Protein AF-A0A7C3YQ33-F1 (afdb_monomer_lite)

pLDDT: mean 70.95, std 18.25, range [33.22, 95.0]

Sequence (262 aa):
MVLTLEEIEILKKLEGEEKEFYLKVDNLSFLQRLKEGEVLKRVVPVPFLPLLLGGDWEIGGAVGRIRDGVDGLIRERIPYIYEMIYNWTIPSSVGHNFAFFFFTRNWEERKTMEEIDGFECFNLYHLANYSFPLRISLSREEREMIEEIVNAEDLLLTLRDFLSDKRRLAKLERILRGRDDNIGCLSLRPVIDWSRLENFLHCHFLLSTPSGLVQRERDLENLSALFREYEKLRKEGEILGVVLYKESLAVNDWAKKILSLL

Foldseek 3Di:
DDDDPVLQVVVCVQFLDDDADFDDLVCLVVLVVCVVLVFFPAKAKFFQVCQQPAFKKWKKKWWAAADPPLVVVCPVLAPAWRDKDAQPPDPSVPGTGIMTMGMDPDCVSVVSQVPRPRTPTDDMDTQDMDHGNDHDDDDPVLVVLVVCCNPPPHNSVSSVVLVVDPVSVVSCVQQGQDPPPSGHGIGIHTDTDCVSDAQEAEDEDDADDDVCVVVNVVSVVVVVVVVVVSVVCVVVVSHPDYGYHDRHDDDPPVSVVVVVVD

Secondary structure (DSSP, 8-state):
----HHHHHHHHHHHSSSS-----GGGHHHHHHHHHTT-EEEEEEEE-HHHHH-EEEEEEEEEEEE-TTHHHHHHHHSTTEEEEEE--SS-TTTS--EEEEEEES-GGGHHHHHT-TTEEEEEEEEEEEEEESS-----HHHHHHHHHHHT-SSHHHHHHHHHH-HHHHHHHHHHBPPTTT---SEEEEEEE-GGGSSSEEEEEEEPPPGGGHHHHHHHHHHHHHHHHHHHHHHHTTS-SEEEEEEE-SS-HHHHHHHHTT-

Radius of gyration: 19.67 Å; chains: 1; bounding box: 46×39×54 Å

Structure (mmCIF, N/CA/C/O backbone):
data_AF-A0A7C3YQ33-F1
#
_entry.id   AF-A0A7C3YQ33-F1
#
loop_
_atom_site.group_PDB
_atom_site.id
_atom_site.type_symbol
_atom_site.label_atom_id
_atom_site.label_alt_id
_atom_site.label_comp_id
_atom_site.label_asym_id
_atom_site.label_entity_id
_atom_site.label_seq_id
_atom_site.pdbx_PDB_ins_code
_atom_site.Cartn_x
_atom_site.Cartn_y
_atom_site.Cartn_z
_atom_site.occupancy
_atom_site.B_iso_or_equiv
_atom_site.auth_seq_id
_atom_site.auth_comp_id
_atom_site.auth_asym_id
_atom_site.auth_atom_id
_atom_site.pdbx_PDB_model_num
ATOM 1 N N . MET A 1 1 ? -17.862 -3.961 -18.388 1.00 39.66 1 MET A N 1
ATOM 2 C CA . MET A 1 1 ? -18.865 -3.208 -17.580 1.00 39.66 1 MET A CA 1
ATOM 3 C C . MET A 1 1 ? -18.690 -1.724 -17.857 1.00 39.66 1 MET A C 1
ATOM 5 O O . MET A 1 1 ? -17.564 -1.251 -17.777 1.00 39.66 1 MET A O 1
ATOM 9 N N . VAL A 1 2 ? -19.760 -0.994 -18.185 1.00 33.28 2 VAL A N 1
ATOM 10 C CA . VAL A 1 2 ? -19.677 0.461 -18.394 1.00 33.28 2 VAL A CA 1
ATOM 11 C C . VAL A 1 2 ? -19.937 1.148 -17.060 1.00 33.28 2 VAL A C 1
ATOM 13 O O . VAL A 1 2 ? -21.061 1.125 -16.565 1.00 33.28 2 VAL A O 1
ATOM 16 N N . LEU A 1 3 ? -18.887 1.716 -16.471 1.00 39.81 3 LEU A N 1
ATOM 17 C CA . LEU A 1 3 ? -19.011 2.553 -15.283 1.00 39.81 3 LEU A CA 1
ATOM 18 C C . LEU A 1 3 ? -19.727 3.853 -15.649 1.00 39.81 3 LEU A C 1
ATOM 20 O O . LEU A 1 3 ? -19.460 4.459 -16.690 1.00 39.81 3 LEU A O 1
ATOM 24 N N . THR A 1 4 ? -20.622 4.299 -14.784 1.00 44.22 4 THR A N 1
ATOM 25 C CA . THR A 1 4 ? -21.246 5.617 -14.893 1.00 44.22 4 THR A CA 1
ATOM 26 C C . THR A 1 4 ? -20.197 6.719 -14.727 1.00 44.22 4 THR A C 1
ATOM 28 O O . THR A 1 4 ? -19.149 6.522 -14.115 1.00 44.22 4 THR A O 1
ATOM 31 N N . LEU A 1 5 ? -20.479 7.920 -15.241 1.00 41.03 5 LEU A N 1
ATOM 32 C CA . LEU A 1 5 ? -19.610 9.087 -15.034 1.00 41.03 5 LEU A CA 1
ATOM 33 C C . LEU A 1 5 ? -19.389 9.394 -13.546 1.00 41.03 5 LEU A C 1
ATOM 35 O O . LEU A 1 5 ? -18.300 9.818 -13.179 1.00 41.03 5 LEU A O 1
ATOM 39 N N . GLU A 1 6 ? -20.382 9.126 -12.697 1.00 43.97 6 GLU A N 1
ATOM 40 C CA . GLU A 1 6 ? -20.274 9.251 -11.241 1.00 43.97 6 GLU A CA 1
ATOM 41 C C . GLU A 1 6 ? -19.326 8.196 -10.653 1.00 43.97 6 GLU A C 1
ATOM 43 O O . GLU A 1 6 ? -18.497 8.515 -9.808 1.00 43.97 6 GLU A O 1
ATOM 48 N N . GLU A 1 7 ? -19.362 6.955 -11.138 1.00 44.38 7 GLU A N 1
ATOM 49 C CA . GLU A 1 7 ? -18.418 5.910 -10.725 1.00 44.38 7 GLU A CA 1
ATOM 50 C C . GLU A 1 7 ? -17.002 6.165 -11.246 1.00 44.38 7 GLU A C 1
ATOM 52 O O . GLU A 1 7 ? -16.045 5.926 -10.517 1.00 44.38 7 GLU A O 1
ATOM 57 N N . ILE A 1 8 ? -16.854 6.712 -12.455 1.00 45.12 8 ILE A N 1
ATOM 58 C CA . ILE A 1 8 ? -15.568 7.180 -12.988 1.00 45.12 8 ILE A CA 1
ATOM 59 C C . ILE A 1 8 ? -15.067 8.379 -12.179 1.00 45.12 8 ILE A C 1
ATOM 61 O O . ILE A 1 8 ? -13.875 8.460 -11.912 1.00 45.12 8 ILE A O 1
ATOM 65 N N . GLU A 1 9 ? -15.932 9.301 -11.751 1.00 47.88 9 GLU A N 1
ATOM 66 C CA . GLU A 1 9 ? -15.555 10.378 -10.830 1.00 47.88 9 GLU A CA 1
ATOM 67 C C . GLU A 1 9 ? -15.178 9.854 -9.449 1.00 47.88 9 GLU A C 1
ATOM 69 O O . GLU A 1 9 ? -14.260 10.394 -8.839 1.00 47.88 9 GLU A O 1
ATOM 74 N N . ILE A 1 10 ? -15.839 8.808 -8.951 1.00 49.38 10 ILE A N 1
ATOM 75 C CA . ILE A 1 10 ? -15.449 8.176 -7.695 1.00 49.38 10 ILE A CA 1
ATOM 76 C C . ILE A 1 10 ? -14.099 7.495 -7.877 1.00 49.38 10 ILE A C 1
ATOM 78 O O . ILE A 1 10 ? -13.220 7.815 -7.098 1.00 49.38 10 ILE A O 1
ATOM 82 N N . LEU A 1 11 ? -13.872 6.683 -8.918 1.00 45.91 11 LEU A N 1
ATOM 83 C CA . LEU A 1 11 ? -12.552 6.114 -9.244 1.00 45.91 11 LEU A CA 1
ATOM 84 C C . LEU A 1 11 ? -11.4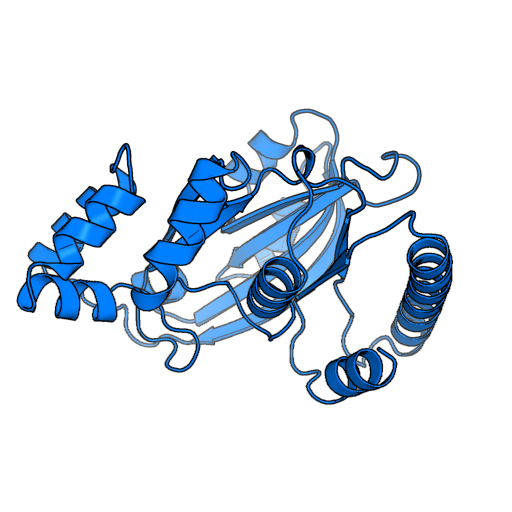79 7.207 -9.390 1.00 45.91 11 LEU A C 1
ATOM 86 O O . LEU A 1 11 ? -10.415 7.120 -8.789 1.00 45.91 11 LEU A O 1
ATOM 90 N N . LYS A 1 12 ? -11.791 8.312 -10.075 1.00 42.38 12 LYS A N 1
ATOM 91 C CA . LYS A 1 12 ? -10.923 9.498 -10.150 1.00 42.38 12 LYS A CA 1
ATOM 92 C C . LYS A 1 12 ? -10.725 10.179 -8.795 1.00 42.38 12 LYS A C 1
ATOM 94 O O . LYS A 1 12 ? -9.679 10.774 -8.596 1.00 42.38 12 LYS A O 1
ATOM 99 N N . LYS A 1 13 ? -11.667 10.106 -7.852 1.00 42.75 13 LYS A N 1
ATOM 100 C CA . LYS A 1 13 ? -11.476 10.531 -6.450 1.00 42.75 13 LYS A CA 1
ATOM 101 C C . LYS A 1 13 ? -10.696 9.498 -5.630 1.00 42.75 13 LYS A C 1
ATOM 103 O O . LYS A 1 13 ? -10.032 9.892 -4.679 1.00 42.75 13 LYS A O 1
ATOM 108 N N . LEU A 1 14 ? -10.740 8.212 -5.991 1.00 43.69 14 LEU A N 1
ATOM 109 C CA . LEU A 1 14 ? -9.888 7.174 -5.402 1.00 43.69 14 LEU A CA 1
ATOM 110 C C . LEU A 1 14 ? -8.421 7.354 -5.812 1.00 43.69 14 LEU A C 1
ATOM 112 O O . LEU A 1 14 ? -7.546 6.916 -5.074 1.00 43.69 14 LEU A O 1
ATOM 116 N N . GLU A 1 15 ? -8.156 7.966 -6.973 1.00 45.84 15 GLU A N 1
ATOM 117 C CA . GLU A 1 15 ? -6.819 7.955 -7.591 1.00 45.84 15 GLU A CA 1
ATOM 118 C C . GLU A 1 15 ? -6.232 9.340 -7.918 1.00 45.84 15 GLU A C 1
ATOM 120 O O . GLU A 1 15 ? -5.017 9.489 -8.006 1.00 45.84 15 GLU A O 1
ATOM 125 N N . GLY A 1 16 ? -7.060 10.374 -8.076 1.00 34.44 16 GLY A N 1
ATOM 126 C CA . GLY A 1 16 ? -6.672 11.706 -8.561 1.00 34.44 16 GLY A CA 1
ATOM 127 C C . GLY A 1 16 ? -6.403 12.754 -7.481 1.00 34.44 16 GLY A C 1
ATOM 128 O O . GLY A 1 16 ? -5.871 13.822 -7.787 1.00 34.44 16 GLY A O 1
ATOM 129 N N . GLU A 1 17 ? -6.703 12.468 -6.216 1.00 33.41 17 GLU A N 1
ATOM 130 C CA . GLU A 1 17 ? -6.242 13.290 -5.105 1.00 33.41 17 GLU A CA 1
ATOM 131 C C . GLU A 1 17 ? -5.220 12.512 -4.285 1.00 33.41 17 GLU A C 1
ATOM 133 O O . GLU A 1 17 ? -5.574 11.547 -3.622 1.00 33.41 17 GLU A O 1
ATOM 138 N N . GLU A 1 18 ? -3.966 12.969 -4.335 1.00 37.91 18 GLU A N 1
ATOM 139 C CA . GLU A 1 18 ? -2.809 12.507 -3.561 1.00 37.91 18 GLU A CA 1
ATOM 140 C C . GLU A 1 18 ? -3.158 11.652 -2.333 1.00 37.91 18 GLU A C 1
ATOM 142 O O . GLU A 1 18 ? -3.904 12.127 -1.460 1.00 37.91 18 GLU A O 1
ATOM 147 N N . LYS A 1 19 ? -2.460 10.507 -2.225 1.00 39.03 19 LYS A N 1
ATOM 148 C CA . LYS A 1 19 ? -2.171 9.690 -1.026 1.00 39.03 19 LYS A CA 1
ATOM 149 C C . LYS A 1 19 ? -2.771 8.286 -1.116 1.00 39.03 19 LYS A C 1
ATOM 151 O O . LYS A 1 19 ? -3.837 8.091 -1.684 1.00 39.03 19 LYS A O 1
ATOM 156 N N . GLU A 1 20 ? -2.049 7.323 -0.538 1.00 38.50 20 GLU A N 1
ATOM 157 C CA . GLU A 1 20 ? -2.490 5.945 -0.308 1.00 38.50 20 GLU A CA 1
ATOM 158 C C . GLU A 1 20 ? -3.989 5.908 0.028 1.00 38.50 20 GLU A C 1
ATOM 160 O O . GLU A 1 20 ? -4.454 6.663 0.884 1.00 38.50 20 GLU A O 1
ATOM 165 N N . PHE A 1 21 ? -4.759 5.056 -0.646 1.00 39.00 21 PHE A N 1
ATOM 166 C CA . PHE A 1 21 ? -6.174 4.907 -0.340 1.00 39.00 21 PHE A CA 1
ATOM 167 C C . PHE A 1 21 ? -6.321 4.319 1.065 1.00 39.00 21 PHE A C 1
ATOM 169 O O . PHE A 1 21 ? -6.162 3.119 1.286 1.00 39.00 21 PHE A O 1
ATOM 176 N N . TYR A 1 22 ? -6.591 5.184 2.034 1.00 46.56 22 TYR A N 1
ATOM 177 C CA . TYR A 1 22 ? -7.035 4.781 3.353 1.00 46.56 22 TYR A CA 1
ATOM 178 C C . TYR A 1 22 ? -8.549 4.679 3.303 1.00 46.56 22 TYR A C 1
ATOM 180 O O . TYR A 1 22 ? -9.239 5.693 3.161 1.00 46.56 22 TYR A O 1
ATOM 188 N N . LEU A 1 23 ? -9.085 3.462 3.396 1.00 48.66 23 LEU A N 1
ATOM 189 C CA . LEU A 1 23 ? -10.521 3.297 3.573 1.00 48.66 23 LEU A CA 1
ATOM 190 C C . LEU A 1 23 ? -10.954 3.979 4.860 1.00 48.66 23 LEU A C 1
ATOM 192 O O . LEU A 1 23 ? -10.778 3.444 5.952 1.00 48.66 23 LEU A O 1
ATOM 196 N N . LYS A 1 24 ? -11.580 5.142 4.708 1.00 51.38 24 LYS A N 1
ATOM 197 C CA . LYS A 1 24 ? -12.522 5.614 5.704 1.00 51.38 24 LYS A CA 1
ATOM 198 C C . LYS A 1 24 ? -13.754 4.707 5.646 1.00 51.38 24 LYS A C 1
ATOM 200 O O . LYS A 1 24 ? -14.200 4.295 4.571 1.00 51.38 24 LYS A O 1
ATOM 205 N N . VAL A 1 25 ? -14.252 4.361 6.825 1.00 50.03 25 VAL A N 1
ATOM 206 C CA . VAL A 1 25 ? -15.425 3.512 7.096 1.00 50.03 25 VAL A CA 1
ATOM 207 C C . VAL A 1 25 ? -16.641 3.857 6.214 1.00 50.03 25 VAL A C 1
ATOM 209 O O . VAL A 1 25 ? -17.419 2.998 5.804 1.00 50.03 25 VAL A O 1
ATOM 212 N N . ASP A 1 26 ? -16.767 5.125 5.869 1.00 53.78 26 ASP A N 1
ATOM 213 C CA . ASP A 1 26 ? -17.809 5.760 5.072 1.00 53.78 26 ASP A CA 1
ATOM 214 C C . ASP A 1 26 ? -17.825 5.311 3.592 1.00 53.78 26 ASP A C 1
ATOM 216 O O . ASP A 1 26 ? -18.852 5.437 2.922 1.00 53.78 26 ASP A O 1
ATOM 220 N N . ASN A 1 27 ? -16.758 4.673 3.092 1.00 67.31 27 ASN A N 1
ATOM 221 C CA . ASN A 1 27 ? -16.651 4.200 1.702 1.00 67.31 27 ASN A CA 1
ATOM 222 C C . ASN A 1 27 ? -17.077 2.733 1.480 1.00 67.31 27 ASN A C 1
ATOM 224 O O . ASN A 1 27 ? -17.007 2.234 0.352 1.00 67.31 27 ASN A O 1
ATOM 228 N N . LEU A 1 28 ? -17.544 2.017 2.510 1.00 70.31 28 LEU A N 1
ATOM 229 C CA . LEU A 1 28 ? -17.890 0.589 2.387 1.00 70.31 28 LEU A CA 1
ATOM 230 C C . LEU A 1 28 ? -19.020 0.306 1.384 1.00 70.31 28 LEU A C 1
ATOM 232 O O . LEU A 1 28 ? -19.022 -0.746 0.745 1.00 70.31 28 LEU A O 1
ATOM 236 N N . SER A 1 29 ? -19.979 1.224 1.224 1.00 68.38 29 SER A N 1
ATOM 237 C CA . SER A 1 29 ? -21.079 1.060 0.259 1.00 68.38 29 SER A CA 1
ATOM 238 C C . SER A 1 29 ? -20.590 1.114 -1.190 1.00 68.38 29 SER A C 1
ATOM 240 O O . SER A 1 29 ? -21.100 0.397 -2.046 1.00 68.38 29 SER A O 1
ATOM 242 N N . PHE A 1 30 ? -19.574 1.931 -1.465 1.00 71.31 30 PHE A N 1
ATOM 243 C CA . PHE A 1 30 ? -18.950 2.023 -2.777 1.00 71.31 30 PHE A CA 1
ATOM 244 C C . PHE A 1 30 ? -18.114 0.777 -3.086 1.00 71.31 30 PHE A C 1
ATOM 246 O O . PHE A 1 30 ? -18.264 0.185 -4.153 1.00 71.31 30 PHE A O 1
ATOM 253 N N . LEU A 1 31 ? -17.304 0.318 -2.128 1.00 77.50 31 LEU A N 1
ATOM 254 C CA . LEU A 1 31 ? -16.561 -0.933 -2.285 1.00 77.50 31 LEU A CA 1
ATOM 255 C C . LEU A 1 31 ? -17.471 -2.135 -2.516 1.00 77.50 31 LEU A C 1
ATOM 257 O O . LEU A 1 31 ? -17.134 -3.018 -3.298 1.00 77.50 31 LEU A O 1
ATOM 261 N N . GLN A 1 32 ? -18.627 -2.159 -1.856 1.00 78.75 32 GLN A N 1
ATOM 262 C CA . GLN A 1 32 ? -19.625 -3.192 -2.081 1.00 78.75 32 GLN A CA 1
ATOM 263 C C . GLN A 1 32 ? -20.105 -3.198 -3.536 1.00 78.75 32 GLN A C 1
ATOM 265 O O . GLN A 1 32 ? -20.144 -4.263 -4.140 1.00 78.75 32 GLN A O 1
ATOM 270 N N . ARG A 1 33 ? -20.398 -2.028 -4.119 1.00 77.44 33 ARG A N 1
ATOM 271 C CA . ARG A 1 33 ? -20.788 -1.932 -5.535 1.00 77.44 33 ARG A CA 1
ATOM 272 C C . ARG A 1 33 ? -19.676 -2.406 -6.468 1.00 77.44 33 ARG A C 1
ATOM 274 O O . ARG A 1 33 ? -19.942 -3.151 -7.404 1.00 77.44 33 ARG A O 1
ATOM 281 N N . LEU A 1 34 ? -18.420 -2.048 -6.187 1.00 80.88 34 LEU A N 1
ATOM 282 C CA . LEU A 1 34 ? -17.283 -2.567 -6.956 1.00 80.88 34 LEU A CA 1
ATOM 283 C C . LEU A 1 34 ? -17.133 -4.090 -6.827 1.00 80.88 34 LEU A C 1
ATOM 285 O O . LEU A 1 34 ? -16.754 -4.744 -7.797 1.00 80.88 34 LEU A O 1
ATOM 289 N N . LYS A 1 35 ? -17.412 -4.658 -5.646 1.00 85.38 35 LYS A N 1
ATOM 290 C CA . LYS A 1 35 ? -17.396 -6.110 -5.412 1.00 85.38 35 LYS A CA 1
ATOM 291 C C . LYS A 1 35 ? -18.517 -6.802 -6.189 1.00 85.38 35 LYS A C 1
ATOM 293 O O . LYS A 1 35 ? -18.270 -7.820 -6.823 1.00 85.38 35 LYS A O 1
ATOM 298 N N . GLU A 1 36 ? -19.720 -6.229 -6.184 1.00 84.62 36 GLU A N 1
ATOM 299 C CA . GLU A 1 36 ? -20.882 -6.713 -6.947 1.00 84.62 36 GLU A CA 1
ATOM 300 C C . GLU A 1 36 ? -20.649 -6.658 -8.462 1.00 84.62 36 GLU A C 1
ATOM 302 O O . GLU A 1 36 ? -21.068 -7.563 -9.177 1.00 84.62 36 GLU A O 1
ATOM 307 N N . GLY A 1 37 ? -19.927 -5.644 -8.947 1.00 82.88 37 GLY A N 1
ATOM 308 C CA . GLY A 1 37 ? -19.481 -5.543 -10.339 1.00 82.88 37 GLY A CA 1
ATOM 309 C C . GLY A 1 37 ? -18.273 -6.418 -10.697 1.00 82.88 37 GLY A C 1
ATOM 310 O O . GLY A 1 37 ? -17.735 -6.272 -11.792 1.00 82.88 37 GLY A O 1
ATOM 311 N N . GLU A 1 38 ? -17.802 -7.277 -9.784 1.00 85.25 38 GLU A N 1
ATOM 312 C CA . GLU A 1 38 ? -16.591 -8.108 -9.920 1.00 85.25 38 GLU A CA 1
ATOM 313 C C . GLU A 1 38 ? -15.294 -7.320 -10.213 1.00 85.25 38 GLU A C 1
ATOM 315 O O . GLU A 1 38 ? -14.282 -7.900 -10.606 1.00 85.25 38 GLU A O 1
ATOM 320 N N . VAL A 1 39 ? -15.295 -5.999 -10.007 1.00 82.50 39 VAL A N 1
ATOM 321 C CA . VAL A 1 39 ? -14.125 -5.126 -10.193 1.00 82.50 39 VAL A CA 1
ATOM 322 C C . VAL A 1 39 ? -13.238 -5.141 -8.957 1.00 82.50 39 VAL A C 1
ATOM 324 O O . VAL A 1 39 ? -12.018 -5.150 -9.069 1.00 82.50 39 VAL A O 1
ATOM 327 N N . LEU A 1 40 ? -13.815 -5.164 -7.758 1.00 84.25 40 LEU A N 1
ATOM 328 C CA . LEU A 1 40 ? -13.048 -5.325 -6.525 1.00 84.25 40 LEU A CA 1
ATOM 329 C C . LEU A 1 40 ? -12.860 -6.817 -6.240 1.00 84.25 40 LEU A C 1
ATOM 331 O O . LEU A 1 40 ? -13.798 -7.482 -5.806 1.00 84.25 40 LEU A O 1
ATOM 335 N N . LYS A 1 41 ? -11.639 -7.335 -6.417 1.00 83.19 41 LYS A N 1
ATOM 336 C CA . LYS A 1 41 ? -11.316 -8.732 -6.073 1.00 83.19 41 LYS A CA 1
ATOM 337 C C . LYS A 1 41 ? -11.377 -8.956 -4.569 1.00 83.19 41 LYS A C 1
ATOM 339 O O . LYS A 1 41 ? -11.933 -9.943 -4.102 1.00 83.19 41 LYS A O 1
ATOM 344 N N . ARG A 1 42 ? -10.741 -8.059 -3.814 1.00 82.31 42 ARG A N 1
ATOM 345 C CA . ARG A 1 42 ? -10.669 -8.093 -2.347 1.00 82.31 42 ARG A CA 1
ATOM 346 C C . ARG A 1 42 ? -10.178 -6.761 -1.798 1.00 82.31 42 ARG A C 1
ATOM 348 O O . ARG A 1 42 ? -9.639 -5.946 -2.539 1.00 82.31 42 ARG A O 1
ATOM 355 N N . VAL A 1 43 ? -10.297 -6.576 -0.490 1.00 82.88 43 VAL A N 1
ATOM 356 C CA . VAL A 1 43 ? -9.574 -5.538 0.255 1.00 82.88 43 VAL A CA 1
ATOM 357 C C . VAL A 1 43 ? -8.496 -6.232 1.076 1.00 82.88 43 VAL A C 1
ATOM 359 O O . VAL A 1 43 ? -8.754 -7.283 1.655 1.00 82.88 43 VAL A O 1
ATOM 362 N N . VAL A 1 44 ? -7.288 -5.678 1.095 1.00 80.81 44 VAL A N 1
ATOM 363 C CA . VAL A 1 44 ? -6.146 -6.236 1.821 1.00 80.81 44 VAL A CA 1
ATOM 364 C C . VAL A 1 44 ? -5.731 -5.262 2.919 1.00 80.81 44 VAL A C 1
ATOM 366 O O . VAL A 1 44 ? -5.484 -4.089 2.623 1.00 80.81 44 VAL A O 1
ATOM 369 N N . PRO A 1 45 ? -5.628 -5.713 4.175 1.00 82.88 45 PRO A N 1
ATOM 370 C CA . PRO A 1 45 ? -5.030 -4.915 5.226 1.00 82.88 45 PRO A CA 1
ATOM 371 C C . PRO A 1 45 ? -3.505 -4.908 5.072 1.00 82.88 45 PRO A C 1
ATOM 373 O O . PRO A 1 45 ? -2.875 -5.953 4.924 1.00 82.88 45 PRO A O 1
ATOM 376 N N . VAL A 1 46 ? -2.908 -3.721 5.102 1.00 82.62 46 VAL A N 1
ATOM 377 C CA . VAL A 1 46 ? -1.469 -3.501 4.935 1.00 82.62 46 VAL A CA 1
ATOM 378 C C . VAL A 1 46 ? -0.939 -2.767 6.167 1.00 82.62 46 VAL A C 1
ATOM 380 O O . VAL A 1 46 ? -1.315 -1.614 6.393 1.00 82.62 46 VAL A O 1
ATOM 383 N N . PRO A 1 47 ? -0.091 -3.404 6.992 1.00 83.81 47 PRO A N 1
ATOM 384 C CA . PRO A 1 47 ? 0.479 -2.755 8.163 1.00 83.81 47 PRO A CA 1
ATOM 385 C C . PRO A 1 47 ? 1.480 -1.672 7.755 1.00 83.81 47 PRO A C 1
ATOM 387 O O . PRO A 1 47 ? 2.346 -1.882 6.906 1.00 83.81 47 PRO A O 1
ATOM 390 N N . PHE A 1 48 ? 1.406 -0.520 8.414 1.00 86.19 48 PHE A N 1
ATOM 391 C CA . PHE A 1 48 ? 2.375 0.556 8.264 1.00 86.19 48 PHE A CA 1
ATOM 392 C C . PHE A 1 48 ? 3.499 0.381 9.291 1.00 86.19 48 PHE A C 1
ATOM 394 O O . PHE A 1 48 ? 3.442 0.857 10.430 1.00 86.19 48 PHE A O 1
ATOM 401 N N . LEU A 1 49 ? 4.520 -0.365 8.873 1.00 85.81 49 LEU A N 1
ATOM 402 C CA . LEU A 1 49 ? 5.626 -0.814 9.720 1.00 85.81 49 LEU A CA 1
ATOM 403 C C . LEU A 1 49 ? 6.369 0.308 10.459 1.00 85.81 49 LEU A C 1
ATOM 405 O O . LEU A 1 49 ? 6.647 0.107 11.647 1.00 85.81 49 LEU A O 1
ATOM 409 N N . PRO A 1 50 ? 6.645 1.483 9.851 1.00 88.00 50 PRO A N 1
ATOM 410 C CA . PRO A 1 50 ? 7.342 2.554 10.555 1.00 88.00 50 PRO A CA 1
ATOM 411 C C . PRO A 1 50 ? 6.689 2.953 11.884 1.00 88.00 50 PRO A C 1
ATOM 413 O O . PRO A 1 50 ? 7.378 3.110 12.892 1.00 88.00 50 PRO A O 1
ATOM 416 N N . LEU A 1 51 ? 5.356 3.029 11.930 1.00 87.31 51 LEU A N 1
ATOM 417 C CA . LEU A 1 51 ? 4.625 3.397 13.145 1.00 87.31 51 LEU A CA 1
ATOM 418 C C . LEU A 1 51 ? 4.581 2.253 14.175 1.00 87.31 51 LEU A C 1
ATOM 420 O O . LEU A 1 51 ? 4.660 2.495 15.382 1.00 87.31 51 LEU A O 1
ATOM 424 N N . LEU A 1 52 ? 4.475 1.002 13.712 1.00 87.62 52 LEU A N 1
ATOM 425 C CA . LEU A 1 52 ? 4.458 -0.194 14.570 1.00 87.62 52 LEU A CA 1
ATOM 426 C C . LEU A 1 52 ? 5.793 -0.436 15.275 1.00 87.62 52 LEU A C 1
ATOM 428 O O . LEU A 1 52 ? 5.823 -0.942 16.398 1.00 87.62 52 LEU A O 1
ATOM 432 N N . LEU A 1 53 ? 6.894 -0.091 14.613 1.00 89.69 53 LEU A N 1
ATOM 433 C CA . LEU A 1 53 ? 8.241 -0.389 15.088 1.00 89.69 53 LEU A CA 1
ATOM 434 C C . LEU A 1 53 ? 8.956 0.834 15.677 1.00 89.69 53 LEU A C 1
ATOM 436 O O . LEU A 1 53 ? 9.939 0.654 16.398 1.00 89.69 53 LEU A O 1
ATOM 440 N N . GLY A 1 54 ? 8.465 2.049 15.412 1.00 90.56 54 GLY A N 1
ATOM 441 C CA . GLY A 1 54 ? 9.121 3.300 15.801 1.00 90.56 54 GLY A CA 1
ATOM 442 C C . GLY A 1 54 ? 10.489 3.480 15.132 1.00 90.56 54 GLY A C 1
ATOM 443 O O . GLY A 1 54 ? 10.905 2.658 14.316 1.00 90.56 54 GLY A O 1
ATOM 444 N N . GLY A 1 55 ? 11.215 4.526 15.504 1.00 93.12 55 GLY A N 1
ATOM 445 C CA . GLY A 1 55 ? 12.512 4.906 14.949 1.00 93.12 55 GLY A CA 1
ATOM 446 C C . GLY A 1 55 ? 12.426 5.734 13.667 1.00 93.12 55 GLY A C 1
ATOM 447 O O . GLY A 1 55 ? 11.347 6.154 13.240 1.00 93.12 55 GLY A O 1
ATOM 448 N N . ASP A 1 56 ? 13.595 5.951 13.076 1.00 93.19 56 ASP A N 1
ATOM 449 C CA . ASP A 1 56 ? 13.748 6.619 11.790 1.00 93.19 56 ASP A CA 1
ATOM 450 C C . ASP A 1 56 ? 13.684 5.585 10.668 1.00 93.19 56 ASP A C 1
ATOM 452 O O . ASP A 1 56 ? 14.310 4.525 10.734 1.00 93.19 56 ASP A O 1
ATOM 456 N N . TRP A 1 57 ? 12.874 5.891 9.666 1.00 91.94 57 TRP A N 1
ATOM 457 C CA . TRP A 1 57 ? 12.604 5.057 8.512 1.00 91.94 57 TRP A CA 1
ATOM 458 C C . TRP A 1 57 ? 12.655 5.892 7.251 1.00 91.94 57 TRP A C 1
ATOM 460 O O . TRP A 1 57 ? 12.342 7.082 7.233 1.00 91.94 57 TRP A O 1
ATOM 470 N N . GLU A 1 58 ? 12.957 5.218 6.165 1.00 89.75 58 GLU A N 1
ATOM 471 C CA . GLU A 1 58 ? 12.959 5.765 4.830 1.00 89.75 58 GLU A CA 1
ATOM 472 C C . GLU A 1 58 ? 12.068 4.881 3.971 1.00 89.75 58 GLU A C 1
ATOM 474 O O . GLU A 1 58 ? 11.985 3.665 4.164 1.00 89.75 58 GLU A O 1
ATOM 479 N N . ILE A 1 59 ? 11.368 5.505 3.037 1.00 87.06 59 ILE A N 1
ATOM 480 C CA . ILE A 1 59 ? 10.625 4.795 2.005 1.00 87.06 59 ILE A CA 1
ATOM 481 C C . ILE A 1 59 ? 11.415 4.895 0.710 1.00 87.06 59 ILE A C 1
ATOM 483 O O . ILE A 1 59 ? 11.810 5.981 0.271 1.00 87.06 59 ILE A O 1
ATOM 487 N N . GLY A 1 60 ? 11.693 3.730 0.143 1.00 86.12 60 GLY A N 1
ATOM 488 C CA . GLY A 1 60 ? 12.384 3.573 -1.117 1.00 86.12 60 GLY A CA 1
ATOM 489 C C . GLY A 1 60 ? 11.441 3.053 -2.190 1.00 86.12 60 GLY A C 1
ATOM 490 O O . GLY A 1 60 ? 10.495 2.320 -1.905 1.00 86.12 60 GLY A O 1
ATOM 491 N N . GLY A 1 61 ? 11.721 3.425 -3.432 1.00 87.25 61 GLY A N 1
ATOM 492 C CA . GLY A 1 61 ? 11.091 2.856 -4.614 1.00 87.25 61 GLY A CA 1
ATOM 493 C C . GLY A 1 61 ? 12.152 2.384 -5.585 1.00 87.25 61 GLY A C 1
ATOM 494 O O . GLY A 1 61 ? 13.123 3.095 -5.820 1.00 87.25 61 GLY A O 1
ATOM 495 N N . ALA A 1 62 ? 11.981 1.205 -6.157 1.00 86.00 62 ALA A N 1
ATOM 496 C CA . ALA A 1 62 ? 12.845 0.689 -7.203 1.00 86.00 62 ALA A CA 1
ATOM 497 C C . ALA A 1 62 ? 12.020 0.452 -8.461 1.00 86.00 62 ALA A C 1
ATOM 499 O O . ALA A 1 62 ? 10.890 -0.034 -8.395 1.00 86.00 62 ALA A O 1
ATOM 500 N N . VAL A 1 63 ? 12.598 0.780 -9.610 1.00 85.06 63 VAL A N 1
ATOM 501 C CA . VAL A 1 63 ? 11.988 0.519 -10.911 1.00 85.06 63 VAL A CA 1
ATOM 502 C C . VAL A 1 63 ? 12.991 -0.230 -11.765 1.00 85.06 63 VAL A C 1
ATOM 504 O O . VAL A 1 63 ? 14.162 0.154 -11.858 1.00 85.06 63 VAL A O 1
ATOM 507 N N . GLY A 1 64 ? 12.530 -1.288 -12.421 1.00 86.00 64 GLY A N 1
ATOM 508 C CA . GLY A 1 64 ? 13.352 -1.945 -13.409 1.00 86.00 64 GLY A CA 1
ATOM 509 C C . GLY A 1 64 ? 12.701 -3.083 -14.164 1.00 86.00 64 GLY A C 1
ATOM 510 O O . GLY A 1 64 ? 11.492 -3.090 -14.409 1.00 86.00 64 GLY A O 1
ATOM 511 N N . ARG A 1 65 ? 13.539 -4.019 -14.604 1.00 86.56 65 ARG A N 1
ATOM 512 C CA . ARG A 1 65 ? 13.091 -5.217 -15.307 1.00 86.56 65 ARG A CA 1
ATOM 513 C C . ARG A 1 65 ? 13.380 -6.446 -14.481 1.00 86.56 65 ARG A C 1
ATOM 515 O O . ARG A 1 65 ? 14.495 -6.622 -14.004 1.00 86.56 65 ARG A O 1
ATOM 522 N N . ILE A 1 66 ? 12.384 -7.307 -14.362 1.00 88.25 66 ILE A N 1
ATOM 523 C CA . ILE A 1 66 ? 12.551 -8.629 -13.770 1.00 88.25 66 ILE A CA 1
ATOM 524 C C . ILE A 1 66 ? 12.314 -9.707 -14.821 1.00 88.25 66 ILE A C 1
ATOM 526 O O . ILE A 1 66 ? 11.473 -9.548 -15.714 1.00 88.25 66 ILE A O 1
ATOM 530 N N . ARG A 1 67 ? 13.049 -10.811 -14.693 1.00 87.31 67 ARG A N 1
ATOM 531 C CA . ARG A 1 67 ? 12.708 -12.082 -15.344 1.00 87.31 67 ARG A CA 1
ATOM 532 C C . ARG A 1 67 ? 11.584 -12.779 -14.572 1.00 87.31 67 ARG A C 1
ATOM 534 O O . ARG A 1 67 ? 11.359 -12.493 -13.395 1.00 87.31 67 ARG A O 1
ATOM 541 N N . ASP A 1 68 ? 10.910 -13.717 -15.228 1.00 83.19 68 ASP A N 1
ATOM 542 C CA . ASP A 1 68 ? 9.860 -14.515 -14.594 1.00 83.19 68 ASP A CA 1
ATOM 543 C C . ASP A 1 68 ? 10.398 -15.247 -13.350 1.00 83.19 68 ASP A C 1
ATOM 545 O O . ASP A 1 68 ? 11.459 -15.872 -13.392 1.00 83.19 68 ASP A O 1
ATOM 549 N N . GLY A 1 69 ? 9.667 -15.152 -12.234 1.00 83.50 69 GLY A N 1
ATOM 550 C CA . GLY A 1 69 ? 9.989 -15.816 -10.963 1.00 83.50 69 GLY A CA 1
ATOM 551 C C . GLY A 1 69 ? 10.997 -15.095 -10.057 1.00 83.50 69 GLY A C 1
ATOM 552 O O . GLY A 1 69 ? 11.268 -15.567 -8.953 1.00 83.50 69 GLY A O 1
ATOM 553 N N . VAL A 1 70 ? 11.547 -13.950 -10.476 1.00 88.12 70 VAL A N 1
ATOM 554 C CA . VAL A 1 70 ? 12.488 -13.154 -9.656 1.00 88.12 70 VAL A CA 1
ATOM 555 C C . VAL A 1 70 ? 11.776 -12.423 -8.510 1.00 88.12 70 VAL A C 1
ATOM 557 O O . VAL A 1 70 ? 12.393 -12.063 -7.508 1.00 88.12 70 VAL A O 1
ATOM 560 N N . ASP A 1 71 ? 10.460 -12.244 -8.602 1.00 84.19 71 ASP A N 1
ATOM 561 C CA . ASP A 1 71 ? 9.648 -11.583 -7.584 1.00 84.19 71 ASP A CA 1
ATOM 562 C C . ASP A 1 71 ? 9.712 -12.272 -6.213 1.00 84.19 71 ASP A C 1
ATOM 564 O O . ASP A 1 71 ? 9.733 -11.593 -5.184 1.00 84.19 71 ASP A O 1
ATOM 568 N N . GLY A 1 72 ? 9.819 -13.603 -6.190 1.00 86.06 72 GLY A N 1
ATOM 569 C CA . GLY A 1 72 ? 10.043 -14.367 -4.963 1.00 86.06 72 GLY A CA 1
ATOM 570 C C . GLY A 1 72 ? 11.374 -14.022 -4.289 1.00 86.06 72 GLY A C 1
ATOM 571 O O . GLY A 1 72 ? 11.403 -13.765 -3.087 1.00 86.06 72 GLY A O 1
ATOM 572 N N . LEU A 1 73 ? 12.456 -13.926 -5.070 1.00 87.81 73 LEU A N 1
ATOM 573 C CA . LEU A 1 73 ? 13.783 -13.550 -4.563 1.00 87.81 73 LEU A CA 1
ATOM 574 C C . LEU A 1 73 ? 13.802 -12.114 -4.037 1.00 87.81 73 LEU A C 1
ATOM 576 O O . LEU A 1 73 ? 14.424 -11.840 -3.013 1.00 87.81 73 LEU A O 1
ATOM 580 N N . ILE A 1 74 ? 13.097 -11.203 -4.711 1.00 87.00 74 ILE A N 1
ATOM 581 C CA . ILE A 1 74 ? 12.945 -9.815 -4.265 1.00 87.00 74 ILE A CA 1
ATOM 582 C C . ILE A 1 74 ? 12.244 -9.768 -2.903 1.00 87.00 74 ILE A C 1
ATOM 584 O O . ILE A 1 74 ? 12.738 -9.104 -1.996 1.00 87.00 74 ILE A O 1
ATOM 588 N N . ARG A 1 75 ? 11.155 -10.526 -2.719 1.00 85.50 75 ARG A N 1
ATOM 589 C CA . ARG A 1 75 ? 10.446 -10.626 -1.427 1.00 85.50 75 ARG A CA 1
ATOM 590 C C . ARG A 1 75 ? 11.293 -11.230 -0.311 1.00 85.50 75 ARG A C 1
ATOM 592 O O . ARG A 1 75 ? 11.114 -10.855 0.843 1.00 85.50 75 ARG A O 1
ATOM 599 N N . GLU A 1 76 ? 12.169 -12.172 -0.639 1.00 85.31 76 GLU A N 1
ATOM 600 C CA . GLU A 1 76 ? 13.054 -12.816 0.334 1.00 85.31 76 GLU A CA 1
ATOM 601 C C . GLU A 1 76 ? 14.201 -11.893 0.763 1.00 85.31 76 GLU A C 1
ATOM 603 O O . GLU A 1 76 ? 14.536 -11.823 1.945 1.00 85.31 76 GLU A O 1
ATOM 608 N N . ARG 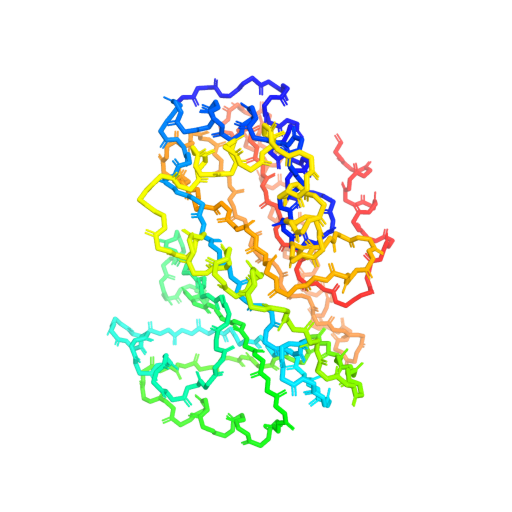A 1 77 ? 14.808 -11.184 -0.195 1.00 85.44 77 ARG A N 1
ATOM 609 C CA . ARG A 1 77 ? 16.027 -10.399 0.038 1.00 85.44 77 ARG A CA 1
ATOM 610 C C . ARG A 1 77 ? 15.768 -8.972 0.480 1.00 85.44 77 ARG A C 1
ATOM 612 O O . ARG A 1 77 ? 16.615 -8.404 1.167 1.00 85.44 77 ARG A O 1
ATOM 619 N N . ILE A 1 78 ? 14.651 -8.382 0.065 1.00 85.06 78 ILE A N 1
ATOM 620 C CA . ILE A 1 78 ? 14.323 -7.001 0.399 1.00 85.06 78 ILE A CA 1
ATOM 621 C C . ILE A 1 78 ? 13.288 -7.006 1.520 1.00 85.06 78 ILE A C 1
ATOM 623 O O . ILE A 1 78 ? 12.118 -7.330 1.287 1.00 85.06 78 ILE A O 1
ATOM 627 N N . PRO A 1 79 ? 13.698 -6.664 2.751 1.00 80.62 79 PRO A N 1
ATOM 628 C CA . PRO A 1 79 ? 12.774 -6.641 3.864 1.00 80.62 79 PRO A CA 1
ATOM 629 C C . PRO A 1 79 ? 11.732 -5.538 3.653 1.00 80.62 79 PRO A C 1
ATOM 631 O O . PRO A 1 79 ? 11.988 -4.510 3.032 1.00 80.62 79 PRO A O 1
ATOM 634 N N . TYR A 1 80 ? 10.539 -5.754 4.207 1.00 85.75 80 TYR A N 1
ATOM 635 C CA . TYR A 1 80 ? 9.503 -4.722 4.318 1.00 85.75 80 TYR A CA 1
ATOM 636 C C . TYR A 1 80 ? 9.041 -4.106 2.988 1.00 85.75 80 TYR A C 1
ATOM 638 O O . TYR A 1 80 ? 8.639 -2.939 2.949 1.00 85.75 80 TYR A O 1
ATOM 646 N N . ILE A 1 81 ? 9.046 -4.892 1.907 1.00 85.81 81 ILE A N 1
ATOM 647 C CA . ILE A 1 81 ? 8.313 -4.537 0.688 1.00 85.81 81 ILE A CA 1
ATOM 648 C C . ILE A 1 81 ? 6.843 -4.349 1.049 1.00 85.81 81 ILE A C 1
ATOM 650 O O . ILE A 1 81 ? 6.191 -5.281 1.529 1.00 85.81 81 ILE A O 1
ATOM 654 N N . TYR A 1 82 ? 6.324 -3.150 0.805 1.00 80.06 82 TYR A N 1
ATOM 655 C CA . TYR A 1 82 ? 4.917 -2.850 1.052 1.00 80.06 82 TYR A CA 1
ATOM 656 C C . TYR A 1 82 ? 4.078 -2.947 -0.224 1.00 80.06 82 TYR A C 1
ATOM 658 O O . TYR A 1 82 ? 2.873 -3.180 -0.139 1.00 80.06 82 TYR A O 1
ATOM 666 N N . GLU A 1 83 ? 4.689 -2.806 -1.404 1.00 82.06 83 GLU A N 1
ATOM 667 C CA . GLU A 1 83 ? 3.975 -2.838 -2.680 1.00 82.06 83 GLU A CA 1
ATOM 668 C C . GLU A 1 83 ? 4.875 -3.275 -3.836 1.00 82.06 83 GLU A C 1
ATOM 670 O O . GLU A 1 83 ? 6.054 -2.938 -3.889 1.00 82.06 83 GLU A O 1
ATOM 675 N N . MET A 1 84 ? 4.303 -4.046 -4.762 1.00 83.94 84 MET A N 1
ATOM 676 C CA . MET A 1 84 ? 4.942 -4.499 -5.996 1.00 83.94 84 MET A CA 1
ATOM 677 C C . MET A 1 84 ? 3.963 -4.287 -7.142 1.00 83.94 84 MET A C 1
ATOM 679 O O . MET A 1 84 ? 2.803 -4.692 -7.055 1.00 83.94 84 MET A O 1
ATOM 683 N N . ILE A 1 85 ? 4.447 -3.677 -8.212 1.00 82.75 85 ILE A N 1
ATOM 684 C CA . ILE A 1 85 ? 3.682 -3.275 -9.382 1.00 82.75 85 ILE A CA 1
ATOM 685 C C . ILE A 1 85 ? 4.303 -3.951 -10.593 1.00 82.75 85 ILE A C 1
ATOM 687 O O . ILE A 1 85 ? 5.507 -3.866 -10.830 1.00 82.75 85 ILE A O 1
ATOM 691 N N . TYR A 1 86 ? 3.452 -4.593 -11.381 1.00 80.38 86 TYR A N 1
ATOM 692 C CA . TYR A 1 86 ? 3.838 -5.257 -12.614 1.00 80.38 86 TYR A CA 1
ATOM 693 C C . TYR A 1 86 ? 3.188 -4.537 -13.782 1.00 80.38 86 TYR A C 1
ATOM 695 O O . TYR A 1 86 ? 1.966 -4.374 -13.826 1.00 80.38 86 TYR A O 1
ATOM 703 N N . ASN A 1 87 ? 4.006 -4.132 -14.740 1.00 73.62 87 ASN A N 1
ATOM 704 C CA . ASN A 1 87 ? 3.531 -3.580 -15.991 1.00 73.62 87 ASN A CA 1
ATOM 705 C C . ASN A 1 87 ? 3.438 -4.705 -17.027 1.00 73.62 87 ASN A C 1
ATOM 707 O O . ASN A 1 87 ? 4.429 -5.077 -17.651 1.00 73.62 87 ASN A O 1
ATOM 711 N N . TRP A 1 88 ? 2.232 -5.255 -17.174 1.00 68.31 88 TRP A N 1
ATOM 712 C CA . TRP A 1 88 ? 1.934 -6.347 -18.107 1.00 68.31 88 TRP A CA 1
ATOM 713 C C . TRP A 1 88 ? 1.581 -5.866 -19.518 1.00 68.31 88 TRP A C 1
ATOM 715 O O . TRP A 1 88 ? 1.513 -6.673 -20.441 1.00 68.31 88 TRP A O 1
ATOM 725 N N . THR A 1 89 ? 1.307 -4.572 -19.693 1.00 61.47 89 THR A N 1
ATOM 726 C CA . THR A 1 89 ? 0.787 -4.022 -20.953 1.00 61.47 89 THR A CA 1
ATOM 727 C C . THR A 1 89 ? 1.895 -3.563 -21.892 1.00 61.47 89 THR A C 1
ATOM 729 O O . THR A 1 89 ? 1.703 -3.560 -23.107 1.00 61.47 89 THR A O 1
ATOM 732 N N . ILE A 1 90 ? 3.068 -3.218 -21.359 1.00 59.25 90 ILE A N 1
ATOM 733 C CA . ILE A 1 90 ? 4.242 -2.866 -22.158 1.00 59.25 90 ILE A CA 1
ATOM 734 C C . ILE A 1 90 ? 5.127 -4.110 -22.314 1.00 59.25 90 ILE A C 1
ATOM 736 O O . ILE A 1 90 ? 5.516 -4.700 -21.305 1.00 59.25 90 ILE A O 1
ATOM 740 N N . PRO A 1 91 ? 5.503 -4.506 -23.548 1.00 65.00 91 PRO A N 1
ATOM 741 C CA . PRO A 1 91 ? 6.467 -5.580 -23.742 1.00 65.00 91 PRO A CA 1
ATOM 742 C C . PRO A 1 91 ? 7.743 -5.307 -22.939 1.00 65.00 91 PRO A C 1
ATOM 744 O O . PRO A 1 91 ? 8.285 -4.200 -22.986 1.00 65.00 91 PRO A O 1
ATOM 747 N N . SER A 1 92 ? 8.255 -6.318 -22.236 1.00 63.12 92 SER A N 1
ATOM 748 C CA . SER A 1 92 ? 9.436 -6.190 -21.365 1.00 63.12 92 SER A CA 1
ATOM 749 C C . SER A 1 92 ? 10.690 -5.681 -22.095 1.00 63.12 92 SER A C 1
ATOM 751 O O . SER A 1 92 ? 11.590 -5.121 -21.473 1.00 63.12 92 SER A O 1
ATOM 753 N N . SER A 1 93 ? 10.734 -5.802 -23.425 1.00 65.62 93 SER A N 1
ATOM 754 C CA . SER A 1 93 ? 11.790 -5.256 -24.283 1.00 65.62 93 SER A CA 1
ATOM 755 C C . SER A 1 93 ? 11.735 -3.732 -24.467 1.00 65.62 93 SER A C 1
ATOM 757 O O . SER A 1 93 ? 12.749 -3.131 -24.817 1.00 65.62 93 SER A O 1
ATOM 759 N N . VAL A 1 94 ? 10.579 -3.097 -24.253 1.00 65.06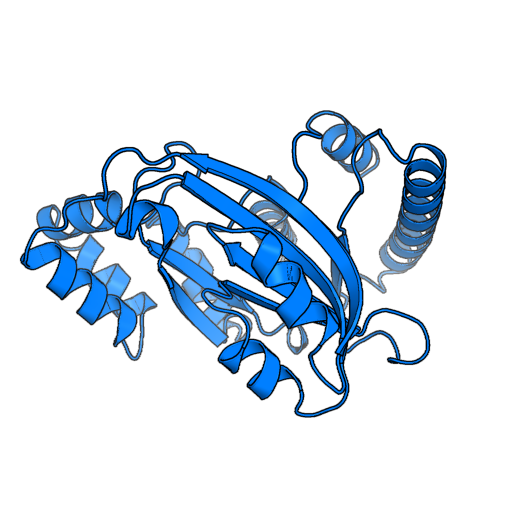 94 VAL A N 1
ATOM 760 C CA . VAL A 1 94 ? 10.333 -1.673 -24.559 1.00 65.06 94 VAL A CA 1
ATOM 761 C C . VAL A 1 94 ? 10.500 -0.781 -23.326 1.00 65.06 94 VAL A C 1
ATOM 763 O O . VAL A 1 94 ? 10.904 0.370 -23.456 1.00 65.06 94 VAL A O 1
ATOM 766 N N . GLY A 1 95 ? 10.269 -1.303 -22.119 1.00 68.44 95 GLY A N 1
ATOM 767 C CA . GLY A 1 95 ? 10.297 -0.503 -20.891 1.00 68.44 95 GLY A CA 1
ATOM 768 C C . GLY A 1 95 ? 10.544 -1.324 -19.631 1.00 68.44 95 GLY A C 1
ATOM 769 O O . GLY A 1 95 ? 10.919 -2.492 -19.701 1.00 68.44 95 GLY A O 1
ATOM 770 N N . HIS A 1 96 ? 10.376 -0.691 -18.474 1.00 78.50 96 HIS A N 1
ATOM 771 C CA . HIS A 1 96 ? 10.395 -1.369 -17.180 1.00 78.50 96 HIS A CA 1
ATOM 772 C C . HIS A 1 96 ? 9.093 -2.161 -17.017 1.00 78.50 96 HIS A C 1
ATOM 774 O O . HIS A 1 96 ? 8.009 -1.602 -17.203 1.00 78.50 96 HIS A O 1
ATOM 780 N N . ASN A 1 97 ? 9.192 -3.448 -16.685 1.00 81.44 97 ASN A N 1
ATOM 781 C CA . ASN A 1 97 ? 8.022 -4.293 -16.432 1.00 81.44 97 ASN A CA 1
ATOM 782 C C . ASN A 1 97 ? 7.691 -4.399 -14.936 1.00 81.44 97 ASN A C 1
ATOM 784 O O . ASN A 1 97 ? 6.707 -5.044 -14.578 1.00 81.44 97 ASN A O 1
ATOM 788 N N . PHE A 1 98 ? 8.497 -3.782 -14.067 1.00 86.25 98 PHE A N 1
ATOM 789 C CA . PHE A 1 98 ? 8.384 -3.971 -12.633 1.00 86.25 98 PHE A CA 1
ATOM 790 C C . PHE A 1 98 ? 8.799 -2.739 -11.831 1.00 86.25 98 PHE A C 1
ATOM 792 O O . PHE A 1 98 ? 9.788 -2.068 -12.136 1.00 86.25 98 PHE A O 1
ATOM 799 N N . ALA A 1 99 ? 8.045 -2.463 -10.777 1.00 86.62 99 ALA A N 1
ATOM 800 C CA . ALA A 1 99 ? 8.395 -1.503 -9.748 1.00 86.62 99 ALA A CA 1
ATOM 801 C C . ALA A 1 99 ? 8.006 -2.061 -8.381 1.00 86.62 99 ALA A C 1
ATOM 803 O O . ALA A 1 99 ? 7.073 -2.853 -8.265 1.00 86.62 99 ALA A O 1
ATOM 804 N N . PHE A 1 100 ? 8.702 -1.650 -7.334 1.00 86.50 100 PHE A N 1
ATOM 805 C CA . PHE A 1 100 ? 8.306 -1.980 -5.974 1.00 86.50 100 PHE A CA 1
ATOM 806 C C . PHE A 1 100 ? 8.709 -0.885 -5.011 1.00 86.50 100 PHE A C 1
ATOM 808 O O . PHE A 1 100 ? 9.628 -0.106 -5.271 1.00 86.50 100 PHE A O 1
ATOM 815 N N . PHE A 1 101 ? 8.037 -0.880 -3.873 1.00 86.88 101 PHE A N 1
ATOM 816 C CA . PHE A 1 101 ? 8.272 0.064 -2.809 1.00 86.88 101 PHE A CA 1
ATOM 817 C C . PHE A 1 101 ? 8.464 -0.659 -1.484 1.00 86.88 101 PHE A C 1
ATOM 819 O O . PHE A 1 101 ? 7.842 -1.692 -1.211 1.00 86.88 101 PHE A O 1
ATOM 826 N N . PHE A 1 102 ? 9.355 -0.124 -0.662 1.00 88.06 102 PHE A N 1
ATOM 827 C CA . PHE A 1 102 ? 9.809 -0.775 0.558 1.00 88.06 102 PHE A CA 1
ATOM 828 C C . PHE A 1 102 ? 10.152 0.254 1.630 1.00 88.06 102 PHE A C 1
ATOM 830 O O . PHE A 1 102 ? 10.471 1.408 1.335 1.00 88.06 102 PHE A O 1
ATOM 837 N N . PHE A 1 103 ? 10.097 -0.182 2.884 1.00 89.12 103 PHE A N 1
ATOM 838 C CA . PHE A 1 103 ? 10.628 0.581 4.007 1.00 89.12 103 PHE A CA 1
ATOM 839 C C . PHE A 1 103 ? 12.026 0.085 4.357 1.00 89.12 103 PHE A C 1
ATOM 841 O O . PHE A 1 103 ? 12.263 -1.117 4.422 1.00 89.12 103 PHE A O 1
ATOM 848 N N . THR A 1 104 ? 12.938 1.000 4.653 1.00 90.19 104 THR A N 1
ATOM 849 C CA . THR A 1 104 ? 14.269 0.667 5.164 1.00 90.19 104 THR A CA 1
ATOM 850 C C . THR A 1 104 ? 14.653 1.600 6.306 1.00 90.19 104 THR A C 1
ATOM 852 O O . THR A 1 104 ? 14.094 2.684 6.463 1.00 90.19 104 THR A O 1
ATOM 855 N N . ARG A 1 105 ? 15.590 1.156 7.141 1.00 89.88 105 ARG A N 1
ATOM 856 C CA . ARG A 1 105 ? 16.294 2.013 8.108 1.00 89.88 105 ARG A CA 1
ATOM 857 C C . ARG A 1 105 ? 17.743 2.275 7.696 1.00 89.88 105 ARG A C 1
ATOM 859 O O . ARG A 1 105 ? 18.442 3.010 8.388 1.00 89.88 105 ARG A O 1
ATOM 866 N N . ASN A 1 106 ? 18.213 1.617 6.637 1.00 86.50 106 ASN A N 1
ATOM 867 C CA . ASN A 1 106 ? 19.581 1.717 6.163 1.00 86.50 106 ASN A CA 1
ATOM 868 C C . ASN A 1 106 ? 19.627 1.603 4.635 1.00 86.50 106 ASN A C 1
ATOM 870 O O . ASN A 1 106 ? 19.538 0.510 4.078 1.00 86.50 106 ASN A O 1
ATOM 874 N N . TRP A 1 107 ? 19.881 2.724 3.959 1.00 81.69 107 TRP A N 1
ATOM 875 C CA . TRP A 1 107 ? 20.101 2.750 2.512 1.00 81.69 107 TRP A CA 1
ATOM 876 C C . TRP A 1 107 ? 21.252 1.870 2.018 1.00 81.69 107 TRP A C 1
ATOM 878 O O . TRP A 1 107 ? 21.296 1.590 0.824 1.00 81.69 107 TRP A O 1
ATOM 888 N N . GLU A 1 108 ? 22.169 1.400 2.867 1.00 77.06 108 GLU A N 1
ATOM 889 C CA . GLU A 1 108 ? 23.181 0.420 2.451 1.00 77.06 108 GLU A CA 1
ATOM 890 C C . GLU A 1 108 ? 22.559 -0.904 1.971 1.00 77.06 108 GLU A C 1
ATOM 892 O O . GLU A 1 108 ? 23.163 -1.582 1.138 1.00 77.06 108 GLU A O 1
ATOM 897 N N . GLU A 1 109 ? 21.320 -1.218 2.380 1.00 68.38 109 GLU A N 1
ATOM 898 C CA . GLU A 1 109 ? 20.511 -2.326 1.841 1.00 68.38 109 GLU A CA 1
ATOM 899 C C . GLU A 1 109 ? 20.249 -2.196 0.327 1.00 68.38 109 GLU A C 1
ATOM 901 O O . GLU A 1 109 ? 19.906 -3.176 -0.334 1.00 68.38 109 GLU A O 1
ATOM 906 N N . ARG A 1 110 ? 20.488 -1.016 -0.263 1.00 71.06 110 ARG A N 1
ATOM 907 C CA . ARG A 1 110 ? 20.522 -0.796 -1.716 1.00 71.06 110 ARG A CA 1
ATOM 908 C C . ARG A 1 110 ? 21.429 -1.783 -2.442 1.00 71.06 110 ARG A C 1
ATOM 910 O O . ARG A 1 110 ? 21.063 -2.244 -3.520 1.00 71.06 110 ARG A O 1
ATOM 917 N N . LYS A 1 111 ? 22.608 -2.086 -1.887 1.00 72.62 111 LYS A N 1
ATOM 918 C CA . LYS A 1 111 ? 23.564 -2.992 -2.548 1.00 72.62 111 LYS A CA 1
ATOM 919 C C . LYS A 1 111 ? 22.944 -4.371 -2.755 1.00 72.62 111 LYS A C 1
ATOM 921 O O . LYS A 1 111 ? 23.068 -4.943 -3.829 1.00 72.62 111 LYS A O 1
ATOM 926 N N . THR A 1 112 ? 22.162 -4.828 -1.779 1.00 76.56 112 THR A N 1
ATOM 927 C CA . THR A 1 112 ? 21.429 -6.094 -1.847 1.00 76.56 112 THR A CA 1
ATOM 928 C C . THR A 1 112 ? 20.455 -6.143 -3.026 1.00 76.56 112 THR A C 1
ATOM 930 O O . THR A 1 112 ? 20.266 -7.216 -3.588 1.00 76.56 112 THR A O 1
ATOM 933 N N . MET A 1 113 ? 19.858 -5.010 -3.431 1.00 77.56 113 MET A N 1
ATOM 934 C CA . MET A 1 113 ? 18.948 -4.933 -4.589 1.00 77.56 113 MET A CA 1
ATOM 935 C C . MET A 1 113 ? 19.690 -5.043 -5.919 1.00 77.56 113 MET A C 1
ATOM 937 O O . MET A 1 113 ? 19.198 -5.690 -6.839 1.00 77.56 113 MET A O 1
ATOM 941 N N . GLU A 1 114 ? 20.863 -4.417 -6.022 1.00 78.50 114 GLU A N 1
ATOM 942 C CA . GLU A 1 114 ? 21.706 -4.457 -7.226 1.00 78.50 114 GLU A CA 1
ATOM 943 C C . GLU A 1 114 ? 22.327 -5.857 -7.440 1.00 78.50 114 GLU A C 1
ATOM 945 O O . GLU A 1 114 ? 22.701 -6.209 -8.555 1.00 78.50 114 GLU A O 1
ATOM 950 N N . GLU A 1 115 ? 22.378 -6.683 -6.391 1.00 85.19 115 GLU A N 1
ATOM 951 C CA . GLU A 1 115 ? 22.908 -8.055 -6.400 1.00 85.19 115 GLU A CA 1
ATOM 952 C C . GLU A 1 115 ? 21.843 -9.148 -6.650 1.00 85.19 115 GLU A C 1
ATOM 954 O O . GLU A 1 115 ? 22.149 -10.347 -6.591 1.00 85.19 115 GLU A O 1
ATOM 959 N N . ILE A 1 116 ? 20.577 -8.785 -6.892 1.00 86.88 116 ILE A N 1
ATOM 960 C CA . ILE A 1 116 ? 19.513 -9.763 -7.173 1.00 86.88 116 ILE A CA 1
ATOM 961 C C . ILE A 1 116 ? 19.611 -10.223 -8.630 1.00 86.88 116 ILE A C 1
ATOM 963 O O . ILE A 1 116 ? 19.281 -9.481 -9.554 1.00 86.88 116 ILE A O 1
ATOM 967 N N . ASP A 1 117 ? 20.021 -11.477 -8.839 1.00 87.12 117 ASP A N 1
ATOM 968 C CA . ASP A 1 117 ? 20.066 -12.059 -10.182 1.00 87.12 117 ASP A CA 1
ATOM 969 C C . ASP A 1 117 ? 18.674 -12.067 -10.831 1.00 87.12 117 ASP A C 1
ATOM 971 O O . ASP A 1 117 ? 17.666 -12.425 -10.217 1.00 87.12 117 ASP A O 1
ATOM 975 N N . GLY A 1 118 ? 18.627 -11.644 -12.092 1.00 84.88 118 GLY A N 1
ATOM 976 C CA . GLY A 1 118 ? 17.393 -11.485 -12.851 1.00 84.88 118 GLY A CA 1
ATOM 977 C C . GLY A 1 118 ? 16.599 -10.210 -12.551 1.00 84.88 118 GLY A C 1
ATOM 978 O O . GLY A 1 118 ? 15.572 -10.016 -13.205 1.00 84.88 118 GLY A O 1
ATOM 979 N N . PHE A 1 119 ? 17.058 -9.340 -11.641 1.00 87.25 119 PHE A N 1
ATOM 980 C CA . PHE A 1 119 ? 16.549 -7.974 -11.500 1.00 87.25 119 PHE A CA 1
ATOM 981 C C . PHE A 1 119 ? 17.542 -6.976 -12.099 1.00 87.25 119 PHE A C 1
ATOM 983 O O . PHE A 1 119 ? 18.551 -6.609 -11.502 1.00 87.25 119 PHE A O 1
ATOM 990 N N . GLU A 1 120 ? 17.230 -6.496 -13.296 1.00 84.94 120 GLU A N 1
ATOM 991 C CA . GLU A 1 120 ? 17.920 -5.358 -13.889 1.00 84.94 120 GLU A CA 1
ATOM 992 C C . GLU A 1 120 ? 17.323 -4.094 -13.265 1.00 84.94 120 GLU A C 1
ATOM 994 O O . GLU A 1 120 ? 16.322 -3.557 -13.747 1.00 84.94 120 GLU A O 1
ATOM 999 N N . CYS A 1 121 ? 17.888 -3.667 -12.134 1.00 73.25 121 CYS A N 1
ATOM 1000 C CA . CYS A 1 121 ? 17.499 -2.432 -11.460 1.00 73.25 121 CYS A CA 1
ATOM 1001 C C . CYS A 1 121 ? 17.968 -1.230 -12.284 1.00 73.25 121 CYS A C 1
ATOM 1003 O O . CYS A 1 121 ? 19.167 -1.055 -12.504 1.00 73.25 121 CYS A O 1
ATOM 1005 N N . PHE A 1 122 ? 17.033 -0.394 -12.736 1.00 67.50 122 PHE A N 1
ATOM 1006 C CA . PHE A 1 122 ? 17.377 0.792 -13.522 1.00 67.50 122 PHE A CA 1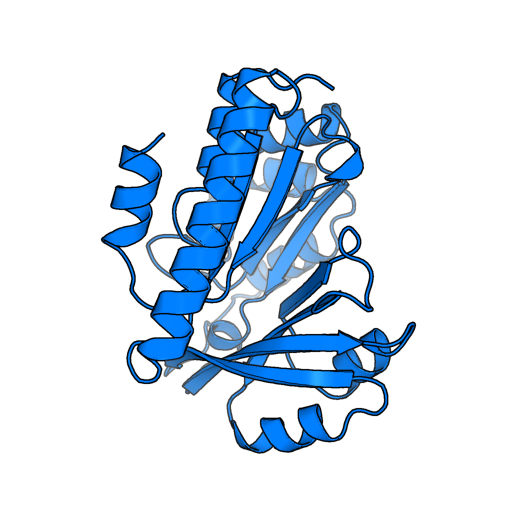
ATOM 1007 C C . PHE A 1 122 ? 17.607 1.979 -12.607 1.00 67.50 122 PHE A C 1
ATOM 1009 O O . PHE A 1 122 ? 18.591 2.694 -12.759 1.00 67.50 122 PHE A O 1
ATOM 1016 N N . ASN A 1 123 ? 16.694 2.183 -11.657 1.00 77.69 123 ASN A N 1
ATOM 1017 C CA . ASN A 1 123 ? 16.752 3.306 -10.742 1.00 77.69 123 ASN A CA 1
ATOM 1018 C C . ASN A 1 123 ? 16.204 2.926 -9.372 1.00 77.69 123 ASN A C 1
ATOM 1020 O O . ASN A 1 123 ? 15.198 2.222 -9.248 1.00 77.69 123 ASN A O 1
ATOM 1024 N N . LEU A 1 124 ? 16.850 3.489 -8.356 1.00 81.56 124 LEU A N 1
ATOM 1025 C CA . LEU A 1 124 ? 16.423 3.437 -6.973 1.00 81.56 124 LEU A CA 1
ATOM 1026 C C . LEU A 1 124 ? 16.190 4.857 -6.477 1.00 81.56 124 LEU A C 1
ATOM 1028 O O . LEU A 1 124 ? 17.016 5.749 -6.681 1.00 81.56 124 LEU A O 1
ATOM 1032 N N . TYR A 1 125 ? 15.055 5.053 -5.833 1.00 81.62 125 TYR A N 1
ATOM 1033 C CA . TYR A 1 125 ? 14.532 6.352 -5.473 1.00 81.62 125 TYR A CA 1
ATOM 1034 C C . TYR A 1 125 ? 14.322 6.411 -3.975 1.00 81.62 125 TYR A C 1
ATOM 1036 O O . TYR A 1 125 ? 13.682 5.540 -3.390 1.00 81.62 125 TYR A O 1
ATOM 1044 N N . HIS A 1 126 ? 14.826 7.479 -3.370 1.00 83.81 126 HIS A N 1
ATOM 1045 C CA . HIS A 1 126 ? 14.432 7.866 -2.028 1.00 83.81 126 HIS A CA 1
ATOM 1046 C C . HIS A 1 126 ? 13.155 8.695 -2.105 1.00 83.81 126 HIS A C 1
ATOM 1048 O O . HIS A 1 126 ? 13.130 9.746 -2.749 1.00 83.81 126 HIS A O 1
ATOM 1054 N N . LEU A 1 127 ? 12.084 8.173 -1.509 1.00 78.81 127 LEU A N 1
ATOM 1055 C CA . LEU A 1 127 ? 10.738 8.716 -1.658 1.00 78.81 127 LEU A CA 1
ATOM 1056 C C . LEU A 1 127 ? 10.271 9.507 -0.445 1.00 78.81 127 LEU A C 1
ATOM 1058 O O . LEU A 1 127 ? 9.424 10.366 -0.607 1.00 78.81 127 LEU A O 1
ATOM 1062 N N . ALA A 1 128 ? 10.750 9.242 0.766 1.00 81.88 128 ALA A N 1
ATOM 1063 C CA . ALA A 1 128 ? 10.410 10.035 1.946 1.00 81.88 128 ALA A CA 1
ATOM 1064 C C . ALA A 1 128 ? 11.210 9.571 3.161 1.00 81.88 128 ALA A C 1
ATOM 1066 O O . ALA A 1 128 ? 11.723 8.453 3.206 1.00 81.88 128 ALA A O 1
ATOM 1067 N N . ASN A 1 129 ? 11.221 10.433 4.174 1.00 84.62 129 ASN A N 1
ATOM 1068 C CA . ASN A 1 129 ? 11.677 10.111 5.516 1.00 84.62 129 ASN A CA 1
ATOM 1069 C C . ASN A 1 129 ? 10.481 10.086 6.461 1.00 84.62 129 ASN A C 1
ATOM 1071 O O . ASN A 1 129 ? 9.604 10.950 6.397 1.00 84.62 129 ASN A O 1
ATOM 1075 N N . TYR A 1 130 ? 10.501 9.138 7.380 1.00 86.31 130 TYR A N 1
ATOM 1076 C CA . TYR A 1 130 ? 9.569 9.021 8.481 1.00 86.31 130 TYR A CA 1
ATOM 1077 C C . TYR A 1 130 ? 10.357 8.960 9.783 1.00 86.31 130 TYR A C 1
ATOM 1079 O O . TYR A 1 130 ? 11.290 8.177 9.908 1.00 86.31 130 TYR A O 1
ATOM 1087 N N . SER A 1 131 ? 9.963 9.755 10.772 1.00 89.06 131 SER A N 1
ATOM 1088 C CA . SER A 1 131 ? 10.554 9.694 12.107 1.00 89.06 131 SER A CA 1
ATOM 1089 C C . SER A 1 131 ? 9.447 9.494 13.128 1.00 89.06 131 SER A C 1
ATOM 1091 O O . SER A 1 131 ? 8.574 10.348 13.299 1.00 89.06 131 SER A O 1
ATOM 1093 N N . PHE A 1 132 ? 9.463 8.332 13.777 1.00 88.81 132 PHE A N 1
ATOM 1094 C CA . PHE A 1 132 ? 8.499 7.946 14.799 1.00 88.81 132 PHE A CA 1
ATOM 1095 C C . PHE A 1 132 ? 9.247 7.646 16.096 1.00 88.81 132 PHE A C 1
ATOM 1097 O O . PHE A 1 132 ? 9.573 6.490 16.358 1.00 88.81 132 PHE A O 1
ATOM 1104 N N . PRO A 1 133 ? 9.530 8.649 16.947 1.00 88.25 133 PRO A N 1
ATOM 1105 C CA . PRO A 1 133 ? 10.398 8.466 18.115 1.00 88.25 133 PRO A CA 1
ATOM 1106 C C . PRO A 1 133 ? 9.894 7.383 19.080 1.00 88.25 133 PRO A C 1
ATOM 1108 O O . PRO A 1 133 ? 10.677 6.798 19.824 1.00 88.25 133 PRO A O 1
ATOM 1111 N N . LEU A 1 134 ? 8.592 7.091 19.052 1.00 87.44 134 LEU A N 1
ATOM 1112 C CA . LEU A 1 134 ? 7.968 6.012 19.800 1.00 87.44 134 LEU A CA 1
ATOM 1113 C C . LEU A 1 134 ? 7.146 5.133 18.860 1.00 87.44 134 LEU A C 1
ATOM 1115 O O . LEU A 1 134 ? 6.443 5.629 17.981 1.00 87.44 134 LEU A O 1
ATOM 1119 N N . ARG A 1 135 ? 7.187 3.820 19.103 1.00 88.25 135 ARG A N 1
ATOM 1120 C CA . ARG A 1 135 ? 6.249 2.877 18.488 1.00 88.25 135 ARG A CA 1
ATOM 1121 C C . ARG A 1 135 ? 4.834 3.096 19.020 1.00 88.25 135 ARG A C 1
ATOM 1123 O O . ARG A 1 135 ? 4.655 3.371 20.212 1.00 88.25 135 ARG A O 1
ATOM 1130 N N . ILE A 1 136 ? 3.828 2.892 18.176 1.00 87.25 136 ILE A N 1
ATOM 1131 C CA . ILE A 1 136 ? 2.435 2.879 18.626 1.00 87.25 136 ILE A CA 1
ATOM 1132 C C . ILE A 1 136 ? 2.197 1.706 19.588 1.00 87.25 136 ILE A C 1
ATOM 1134 O O . ILE A 1 136 ? 2.568 0.561 19.327 1.00 87.25 136 ILE A O 1
ATOM 1138 N N . SER A 1 137 ? 1.574 1.994 20.731 1.00 89.00 137 SER A N 1
ATOM 1139 C CA . SER A 1 137 ? 1.173 0.961 21.685 1.00 89.00 137 SER A CA 1
ATOM 1140 C C . SER A 1 137 ? -0.250 0.499 21.383 1.00 89.00 137 SER A C 1
ATOM 1142 O O . SER A 1 137 ? -1.221 1.248 21.554 1.00 89.00 137 SER A O 1
ATOM 1144 N N . LEU A 1 138 ? -0.361 -0.747 20.928 1.00 90.06 138 LEU A N 1
ATOM 1145 C CA . LEU A 1 138 ? -1.633 -1.430 20.711 1.00 90.06 138 LEU A CA 1
ATOM 1146 C C . LEU A 1 138 ? -2.041 -2.174 21.982 1.00 90.06 138 LEU A C 1
ATOM 1148 O O . LEU A 1 138 ? -1.274 -2.998 22.503 1.00 90.06 138 LEU A O 1
ATOM 1152 N N . SER A 1 139 ? -3.256 -1.897 22.452 1.00 94.06 139 SER A N 1
ATOM 1153 C CA . SER A 1 139 ? -3.922 -2.671 23.498 1.00 94.06 139 SER A CA 1
ATOM 1154 C C . SER A 1 139 ? -4.206 -4.093 23.015 1.00 94.06 139 SER A C 1
ATOM 1156 O O . SER A 1 139 ? -4.193 -4.371 21.817 1.00 94.06 139 SER A O 1
ATOM 1158 N N . ARG A 1 140 ? -4.481 -5.009 23.949 1.00 95.00 140 ARG A N 1
ATOM 1159 C CA . ARG A 1 140 ? -4.828 -6.397 23.616 1.00 95.00 140 ARG A CA 1
ATOM 1160 C C . ARG A 1 140 ? -6.007 -6.476 22.637 1.00 95.00 140 ARG A C 1
ATOM 1162 O O . ARG A 1 140 ? -5.878 -7.115 21.606 1.00 95.00 140 ARG A O 1
ATOM 1169 N N . GLU A 1 141 ? -7.085 -5.750 22.926 1.00 94.38 141 GLU A N 1
ATOM 1170 C CA . GLU A 1 141 ? -8.296 -5.721 22.089 1.00 94.38 141 GLU A CA 1
ATOM 1171 C C . GLU A 1 141 ? -8.025 -5.215 20.661 1.00 94.38 141 GLU A C 1
ATOM 1173 O O . GLU A 1 141 ? -8.708 -5.597 19.722 1.00 94.38 141 GLU A O 1
ATOM 1178 N N . GLU A 1 142 ? -7.035 -4.343 20.472 1.00 92.25 142 GLU A N 1
ATOM 1179 C CA . GLU A 1 142 ? -6.689 -3.835 19.138 1.00 92.25 142 GLU A CA 1
ATOM 1180 C C . GLU A 1 142 ? -5.813 -4.791 18.353 1.00 92.25 142 GLU A C 1
ATOM 1182 O O . GLU A 1 142 ? -5.925 -4.854 17.135 1.00 92.25 142 GLU A O 1
ATOM 1187 N N . ARG A 1 143 ? -4.955 -5.549 19.039 1.00 91.19 143 ARG A N 1
ATOM 1188 C CA . ARG A 1 143 ? -4.213 -6.639 18.400 1.00 91.19 143 ARG A CA 1
ATOM 1189 C C . ARG A 1 143 ? -5.174 -7.721 17.932 1.00 91.19 143 ARG A C 1
ATOM 1191 O O . ARG A 1 143 ? -5.095 -8.112 16.779 1.00 91.19 143 ARG A O 1
ATOM 1198 N N . GLU A 1 144 ? -6.123 -8.102 18.787 1.00 91.81 144 GLU A N 1
ATOM 1199 C CA . GLU A 1 144 ? -7.196 -9.043 18.443 1.00 91.81 144 GLU A CA 1
ATOM 1200 C C . GLU A 1 144 ? -8.027 -8.521 17.254 1.00 91.81 144 GLU A C 1
ATOM 1202 O O . GLU A 1 144 ? -8.303 -9.269 16.324 1.00 91.81 144 GLU A O 1
ATOM 1207 N N . MET A 1 145 ? -8.344 -7.219 17.212 1.00 92.50 145 MET A N 1
ATOM 1208 C CA . MET A 1 145 ? -9.038 -6.606 16.070 1.00 92.50 145 MET A CA 1
ATOM 1209 C C . MET A 1 145 ? -8.208 -6.615 14.776 1.00 92.50 145 MET A C 1
ATOM 1211 O O . MET A 1 145 ? -8.749 -6.874 13.704 1.00 92.50 145 MET A O 1
ATOM 1215 N N . ILE A 1 146 ? -6.902 -6.335 14.842 1.00 89.25 146 ILE A N 1
ATOM 1216 C CA . ILE A 1 146 ? -6.015 -6.423 13.670 1.00 89.25 146 ILE A CA 1
ATOM 1217 C C . ILE A 1 146 ? -5.926 -7.870 13.183 1.00 89.25 146 ILE A C 1
ATOM 1219 O O . ILE A 1 146 ? -5.998 -8.104 11.981 1.00 89.25 146 ILE A O 1
ATOM 1223 N N . GLU A 1 147 ? -5.800 -8.838 14.092 1.00 88.88 147 GLU A N 1
ATOM 1224 C CA . GLU A 1 147 ? -5.807 -10.265 13.756 1.00 88.88 147 GLU A CA 1
ATOM 1225 C C . GLU A 1 147 ? -7.125 -10.679 13.089 1.00 88.88 147 GLU A C 1
ATOM 1227 O O . GLU A 1 147 ? -7.095 -11.385 12.083 1.00 88.88 147 GLU A O 1
ATOM 1232 N N . GLU A 1 148 ? -8.267 -10.204 13.587 1.00 91.56 148 GLU A N 1
ATOM 1233 C CA . GLU A 1 148 ? -9.585 -10.424 12.978 1.00 91.56 148 GLU A CA 1
ATOM 1234 C C . GLU A 1 148 ? -9.654 -9.842 11.557 1.00 91.56 148 GLU A C 1
ATOM 1236 O O . GLU A 1 148 ? -10.094 -10.526 10.639 1.00 91.56 148 GLU A O 1
ATOM 1241 N N . ILE A 1 149 ? -9.148 -8.622 11.345 1.00 88.44 149 ILE A N 1
ATOM 1242 C CA . ILE A 1 149 ? -9.090 -7.965 10.028 1.00 88.44 149 ILE A CA 1
ATOM 1243 C C . ILE A 1 149 ? -8.174 -8.714 9.052 1.00 88.44 149 ILE A C 1
ATOM 1245 O O . ILE A 1 149 ? -8.532 -8.910 7.892 1.00 88.44 149 ILE A O 1
ATOM 1249 N N . VAL A 1 150 ? -6.981 -9.113 9.498 1.00 84.75 150 VAL A N 1
ATOM 1250 C CA . VAL A 1 150 ? -5.974 -9.784 8.659 1.00 84.75 150 VAL A CA 1
ATOM 1251 C C . VAL A 1 150 ? -6.430 -11.179 8.243 1.00 84.75 150 VAL A C 1
ATOM 1253 O O . VAL A 1 150 ? -6.147 -11.595 7.121 1.00 84.75 150 VAL A O 1
ATOM 1256 N N . ASN A 1 151 ? -7.153 -11.879 9.118 1.00 86.44 151 ASN A N 1
ATOM 1257 C CA . ASN A 1 151 ? -7.632 -13.238 8.868 1.00 86.44 151 ASN A CA 1
ATOM 1258 C C . ASN A 1 151 ? -9.081 -13.294 8.350 1.00 86.44 151 ASN A C 1
ATOM 1260 O O . ASN A 1 151 ? -9.626 -14.388 8.200 1.00 86.44 151 ASN A O 1
ATOM 1264 N N . ALA A 1 152 ? -9.717 -12.149 8.085 1.00 88.44 152 ALA A N 1
ATOM 1265 C CA . ALA A 1 152 ? -11.089 -12.098 7.596 1.00 88.44 152 ALA A CA 1
ATOM 1266 C C . ALA A 1 152 ? -11.209 -12.709 6.191 1.00 88.44 152 ALA A C 1
ATOM 1268 O O . ALA A 1 152 ? -10.574 -12.243 5.243 1.00 88.44 152 ALA A O 1
ATOM 1269 N N . GLU A 1 153 ? -12.084 -13.707 6.039 1.00 88.25 153 GLU A N 1
ATOM 1270 C CA . GLU A 1 153 ? -12.437 -14.264 4.726 1.00 88.25 153 GLU A CA 1
ATOM 1271 C C . GLU A 1 153 ? -13.195 -13.231 3.873 1.00 88.25 153 GLU A C 1
ATOM 1273 O O . GLU A 1 153 ? -12.880 -13.033 2.699 1.00 88.25 153 GLU A O 1
ATOM 1278 N N . ASP A 1 154 ? -14.139 -12.504 4.486 1.00 87.50 154 ASP A N 1
ATOM 1279 C CA . ASP A 1 154 ? -14.813 -11.351 3.885 1.00 87.50 154 ASP A CA 1
ATOM 1280 C C . ASP A 1 154 ? -14.587 -10.087 4.715 1.00 87.50 154 ASP A C 1
ATOM 1282 O O . ASP A 1 154 ? -15.385 -9.714 5.578 1.00 87.50 154 ASP A O 1
ATOM 1286 N N . LEU A 1 155 ? -13.494 -9.391 4.410 1.00 86.25 155 LEU A N 1
ATOM 1287 C CA . LEU A 1 155 ? -13.115 -8.177 5.121 1.00 86.25 155 LEU A CA 1
ATOM 1288 C C . LEU A 1 155 ? -14.203 -7.089 5.091 1.00 86.25 155 LEU A C 1
ATOM 1290 O O . LEU A 1 155 ? -14.349 -6.356 6.064 1.00 86.25 155 LEU A O 1
ATOM 1294 N N . LEU A 1 156 ? -15.002 -6.969 4.024 1.00 85.06 156 LEU A N 1
ATOM 1295 C CA . LEU A 1 156 ? -16.058 -5.947 3.992 1.00 85.06 156 LEU A CA 1
ATOM 1296 C C . LEU A 1 156 ? -17.167 -6.241 5.001 1.00 85.06 156 LEU A C 1
ATOM 1298 O O . LEU A 1 156 ? -17.701 -5.308 5.602 1.00 85.06 156 LEU A O 1
ATOM 1302 N N . LEU A 1 157 ? -17.502 -7.518 5.190 1.00 86.25 157 LEU A N 1
ATOM 1303 C CA . LEU A 1 157 ? -18.476 -7.938 6.190 1.00 86.25 157 LEU A CA 1
ATOM 1304 C C . LEU A 1 157 ? -17.936 -7.691 7.601 1.00 86.25 157 LEU A C 1
ATOM 1306 O O . LEU A 1 157 ? -18.595 -7.021 8.392 1.00 86.25 157 LEU A O 1
ATOM 1310 N N . THR A 1 158 ? -16.699 -8.112 7.872 1.00 88.81 158 THR A N 1
ATOM 1311 C CA . THR A 1 158 ? -16.024 -7.863 9.155 1.00 88.81 158 THR A CA 1
ATOM 1312 C C . THR A 1 158 ? -15.976 -6.370 9.495 1.00 88.81 158 THR A C 1
ATOM 1314 O O . THR A 1 158 ? -16.285 -5.971 10.617 1.00 88.81 158 THR A O 1
ATOM 1317 N N . LEU A 1 159 ? -15.657 -5.513 8.518 1.00 85.94 159 LEU A N 1
ATOM 1318 C CA . LEU A 1 159 ? -15.647 -4.065 8.728 1.00 85.94 159 LEU A CA 1
ATOM 1319 C C . LEU A 1 159 ? -17.040 -3.520 9.060 1.00 85.94 159 LEU A C 1
ATOM 1321 O O . LEU A 1 159 ? -17.140 -2.667 9.938 1.00 85.94 159 LEU A O 1
ATOM 1325 N N . ARG A 1 160 ? -18.106 -4.016 8.414 1.00 85.19 160 ARG A N 1
ATOM 1326 C CA . ARG A 1 160 ? -19.497 -3.629 8.727 1.00 85.19 160 ARG A CA 1
ATOM 1327 C C . ARG A 1 160 ? -19.890 -3.998 10.150 1.00 85.19 160 ARG A C 1
ATOM 1329 O O . ARG A 1 160 ? -20.534 -3.188 10.816 1.00 85.19 160 ARG A O 1
ATOM 1336 N N . ASP A 1 161 ? -19.476 -5.168 10.621 1.00 86.31 161 ASP A N 1
ATOM 1337 C CA . ASP A 1 161 ? -19.765 -5.609 11.984 1.00 86.31 161 ASP A CA 1
ATOM 1338 C C . ASP A 1 161 ? -19.131 -4.669 13.016 1.00 86.31 161 ASP A C 1
ATOM 1340 O O . ASP A 1 161 ? -19.794 -4.287 13.984 1.00 86.31 161 ASP A O 1
ATOM 1344 N N . PHE A 1 162 ? -17.906 -4.186 12.777 1.00 85.44 162 PHE A N 1
ATOM 1345 C CA . PHE A 1 162 ? -17.296 -3.162 13.634 1.00 85.44 162 PHE A CA 1
ATOM 1346 C C . PHE A 1 162 ? -18.090 -1.854 13.677 1.00 85.44 162 PHE A C 1
ATOM 1348 O O . PHE A 1 162 ? -18.092 -1.194 14.715 1.00 85.44 162 PHE A O 1
ATOM 1355 N N . LEU A 1 163 ? -18.783 -1.479 12.595 1.00 82.25 163 LEU A N 1
ATOM 1356 C CA . LEU A 1 163 ? -19.566 -0.235 12.550 1.00 82.25 163 LEU A CA 1
ATOM 1357 C C . LEU A 1 163 ? -20.815 -0.291 13.425 1.00 82.25 163 LEU A C 1
ATOM 1359 O O . LEU A 1 163 ? -21.318 0.749 13.853 1.00 82.25 163 LEU A O 1
ATOM 1363 N N . SER A 1 164 ? -21.325 -1.496 13.681 1.00 83.31 164 SER A N 1
ATOM 1364 C CA . SER A 1 164 ? -22.514 -1.700 14.510 1.00 83.31 164 SER A CA 1
ATOM 1365 C C . SER A 1 164 ? -22.253 -1.443 16.001 1.00 83.31 164 SER A C 1
ATOM 1367 O O . SER A 1 164 ? -23.183 -1.126 16.746 1.00 83.31 164 SER A O 1
ATOM 1369 N N . ASP A 1 165 ? -20.988 -1.501 16.435 1.00 89.19 165 ASP A N 1
ATOM 1370 C CA . ASP A 1 165 ? -20.556 -1.275 17.814 1.00 89.19 165 ASP A CA 1
ATOM 1371 C C . ASP A 1 165 ? -19.675 -0.021 17.907 1.00 89.19 165 ASP A C 1
ATOM 1373 O O . ASP A 1 165 ? -18.520 -0.007 17.484 1.00 89.19 165 ASP A O 1
ATOM 1377 N N . LYS A 1 166 ? -20.190 1.033 18.556 1.00 87.25 166 LYS A N 1
ATOM 1378 C CA . LYS A 1 166 ? -19.481 2.314 18.730 1.00 87.25 166 LYS A CA 1
ATOM 1379 C C . LYS A 1 166 ? -18.102 2.177 19.383 1.00 87.25 166 LYS A C 1
ATOM 1381 O O . LYS A 1 166 ? -17.201 2.953 19.068 1.00 87.25 166 LYS A O 1
ATOM 1386 N N . ARG A 1 167 ? -17.922 1.232 20.311 1.00 91.44 167 ARG A N 1
ATOM 1387 C CA . ARG A 1 167 ? -16.636 1.018 20.989 1.00 91.44 167 ARG A CA 1
ATOM 1388 C C . ARG A 1 167 ? -15.631 0.370 20.043 1.00 91.44 167 ARG A C 1
ATOM 1390 O O . ARG A 1 167 ? -14.458 0.749 20.064 1.00 91.44 167 ARG A O 1
ATOM 1397 N N . ARG A 1 168 ? -16.071 -0.600 19.235 1.00 89.88 168 ARG A N 1
ATOM 1398 C CA . ARG A 1 168 ? -15.219 -1.232 18.215 1.00 89.88 168 ARG A CA 1
ATOM 1399 C C . ARG A 1 168 ? -14.896 -0.246 17.100 1.00 89.88 168 ARG A C 1
ATOM 1401 O O . ARG A 1 168 ? -13.732 -0.153 16.734 1.00 89.88 168 ARG A O 1
ATOM 1408 N N . LEU A 1 169 ? -15.863 0.558 16.664 1.00 86.12 169 LEU A N 1
ATOM 1409 C CA . LEU A 1 169 ? -15.655 1.622 15.684 1.00 86.12 169 LEU A CA 1
ATOM 1410 C C . LEU A 1 169 ? -14.556 2.603 16.114 1.00 86.12 169 LEU A C 1
ATOM 1412 O O . LEU A 1 169 ? -13.606 2.803 15.369 1.00 86.12 169 LEU A O 1
ATOM 1416 N N . ALA A 1 170 ? -14.610 3.138 17.336 1.00 86.38 170 ALA A N 1
ATOM 1417 C CA . ALA A 1 170 ? -13.588 4.078 17.812 1.00 86.38 170 ALA A CA 1
ATOM 1418 C C . ALA A 1 170 ? -12.170 3.466 17.846 1.00 86.38 170 ALA A C 1
ATOM 1420 O O . ALA A 1 170 ? -11.173 4.151 17.623 1.00 86.38 170 ALA A O 1
ATOM 1421 N N . LYS A 1 171 ? -12.060 2.159 18.125 1.00 90.69 171 LYS A N 1
ATOM 1422 C CA . LYS A 1 171 ? -10.782 1.427 18.072 1.00 90.69 171 LYS A CA 1
ATOM 1423 C C . LYS A 1 171 ? -10.324 1.195 16.641 1.00 90.69 171 LYS A C 1
ATOM 1425 O O . LYS A 1 171 ? -9.143 1.373 16.358 1.00 90.69 171 LYS A O 1
ATOM 1430 N N . LEU A 1 172 ? -11.251 0.831 15.760 1.00 88.56 172 LEU A N 1
ATOM 1431 C CA . LEU A 1 172 ? -10.990 0.665 14.341 1.00 88.56 172 LEU A CA 1
ATOM 1432 C C . LEU A 1 172 ? -10.468 1.975 13.746 1.00 88.56 172 LEU A C 1
ATOM 1434 O O . LEU A 1 172 ? -9.415 1.960 13.129 1.00 88.56 172 LEU A O 1
ATOM 1438 N N . GLU A 1 173 ? -11.124 3.105 14.006 1.00 85.19 173 GLU A N 1
ATOM 1439 C CA . GLU A 1 173 ? -10.681 4.435 13.558 1.00 85.19 173 GLU A CA 1
ATOM 1440 C C . GLU A 1 173 ? -9.280 4.794 14.069 1.00 85.19 173 GLU A C 1
ATOM 1442 O O . GLU A 1 173 ? -8.513 5.431 13.359 1.00 85.19 173 GLU A O 1
ATOM 1447 N N . ARG A 1 174 ? -8.909 4.352 15.277 1.00 86.50 174 ARG A N 1
ATOM 1448 C CA . ARG A 1 174 ? -7.560 4.558 15.829 1.00 86.50 174 ARG A CA 1
ATOM 1449 C C . ARG A 1 174 ? -6.502 3.659 15.184 1.00 86.50 174 ARG A C 1
ATOM 1451 O O . ARG A 1 174 ? -5.336 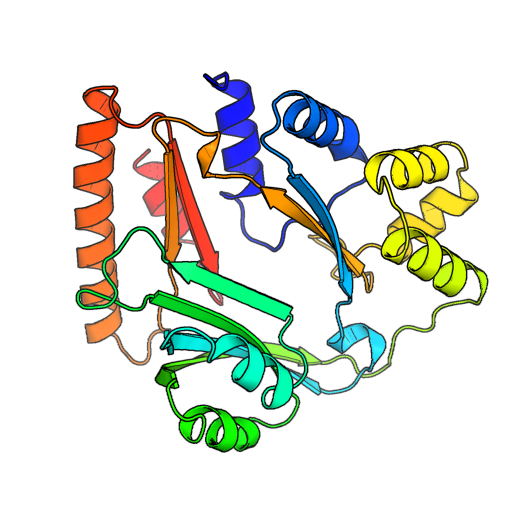4.042 15.097 1.00 86.50 174 ARG A O 1
ATOM 1458 N N . ILE A 1 175 ? -6.876 2.430 14.830 1.00 89.25 175 ILE A N 1
ATOM 1459 C CA . ILE A 1 175 ? -5.988 1.453 14.187 1.00 89.25 175 ILE A CA 1
ATOM 1460 C C . ILE A 1 175 ? -5.785 1.813 12.720 1.00 89.25 175 ILE A C 1
ATOM 1462 O O . ILE A 1 175 ? -4.657 1.724 12.226 1.00 89.25 175 ILE A O 1
ATOM 1466 N N . LEU A 1 176 ? -6.867 2.172 12.033 1.00 86.69 176 LEU A N 1
ATOM 1467 C CA . LEU A 1 176 ? -6.853 2.503 10.625 1.00 86.69 176 LEU A CA 1
ATOM 1468 C C . LEU A 1 176 ? -6.091 3.797 10.424 1.00 86.69 176 LEU A C 1
ATOM 1470 O O . LEU A 1 176 ? -6.370 4.808 11.057 1.00 86.69 176 LEU A O 1
ATOM 1474 N N . ARG A 1 177 ? -5.101 3.744 9.541 1.00 76.19 177 ARG A N 1
ATOM 1475 C CA . ARG A 1 177 ? -4.332 4.921 9.197 1.00 76.19 177 ARG A CA 1
ATOM 1476 C C . ARG A 1 177 ? -5.215 5.871 8.399 1.00 76.19 177 ARG A C 1
ATOM 1478 O O . ARG A 1 177 ? -5.803 5.440 7.416 1.00 76.19 177 ARG A O 1
ATOM 1485 N N . GLY A 1 178 ? -5.339 7.126 8.823 1.00 64.69 178 GLY A N 1
ATOM 1486 C CA . GLY A 1 178 ? -6.080 8.163 8.102 1.00 64.69 178 GLY A CA 1
ATOM 1487 C C . GLY A 1 178 ? -5.210 8.968 7.125 1.00 64.69 178 GLY A C 1
ATOM 1488 O O . GLY A 1 178 ? -3.993 9.070 7.280 1.00 64.69 178 GLY A O 1
ATOM 1489 N N . ARG A 1 179 ? -5.855 9.586 6.118 1.00 56.16 179 ARG A N 1
ATOM 1490 C CA . ARG A 1 179 ? -5.220 10.449 5.090 1.00 56.16 179 ARG A CA 1
ATOM 1491 C C . ARG A 1 179 ? -4.548 11.695 5.672 1.00 56.16 179 ARG A C 1
ATOM 1493 O O . ARG A 1 179 ? -3.525 12.147 5.157 1.00 56.16 179 ARG A O 1
ATOM 1500 N N . ASP A 1 180 ? -5.182 12.292 6.675 1.00 53.91 180 ASP A N 1
ATOM 1501 C CA . ASP A 1 180 ? -4.921 13.681 7.067 1.00 53.91 180 ASP A CA 1
ATOM 1502 C C . ASP A 1 180 ? -4.144 13.790 8.376 1.00 53.91 180 ASP A C 1
ATOM 1504 O O . ASP A 1 180 ? -3.455 14.780 8.611 1.00 53.91 180 ASP A O 1
ATOM 1508 N N . ASP A 1 181 ? -4.217 12.763 9.211 1.00 61.12 181 ASP A N 1
ATOM 1509 C CA . ASP A 1 181 ? -3.664 12.767 10.556 1.00 61.12 181 ASP A CA 1
ATOM 1510 C C . ASP A 1 181 ? -2.412 11.886 10.687 1.00 61.12 181 ASP A C 1
ATOM 1512 O O . ASP A 1 181 ? -1.651 12.061 11.638 1.00 61.12 181 ASP A O 1
ATOM 1516 N N . ASN A 1 182 ? -2.141 10.988 9.723 1.00 64.62 182 ASN A N 1
ATOM 1517 C CA . ASN A 1 182 ? -1.110 9.943 9.835 1.00 64.62 182 ASN A CA 1
ATOM 1518 C C . ASN A 1 182 ? -1.238 9.131 11.141 1.00 64.62 182 ASN A C 1
ATOM 1520 O O . ASN A 1 182 ? -0.267 8.526 11.603 1.00 64.62 182 ASN A O 1
ATOM 1524 N N . ILE A 1 183 ? -2.428 9.124 11.743 1.00 71.94 183 ILE A N 1
ATOM 1525 C CA . ILE A 1 183 ? -2.730 8.378 12.958 1.00 71.94 183 ILE A CA 1
ATOM 1526 C C . ILE A 1 183 ? -3.225 7.018 12.506 1.00 71.94 183 ILE A C 1
ATOM 1528 O O . ILE A 1 183 ? -4.103 6.955 11.659 1.00 71.94 183 ILE A O 1
ATOM 1532 N N . GLY A 1 184 ? -2.649 5.952 13.058 1.00 84.25 184 GLY A N 1
ATOM 1533 C CA . GLY A 1 184 ? -3.034 4.573 12.767 1.00 84.25 184 GLY A CA 1
ATOM 1534 C C . GLY A 1 184 ? -1.943 3.780 12.053 1.00 84.25 184 GLY A C 1
ATOM 1535 O O . GLY A 1 184 ? -1.055 4.313 11.394 1.00 84.25 184 GLY A O 1
ATOM 1536 N N . CYS A 1 185 ? -1.982 2.468 12.241 1.00 87.19 185 CYS A N 1
ATOM 1537 C CA . CYS A 1 185 ? -0.926 1.535 11.856 1.00 87.19 185 CYS A CA 1
ATOM 1538 C C . CYS A 1 185 ? -1.351 0.521 10.793 1.00 87.19 185 CYS A C 1
ATOM 1540 O O . CYS A 1 185 ? -0.548 -0.335 10.424 1.00 87.19 185 CYS A O 1
ATOM 1542 N N . LEU A 1 186 ? -2.590 0.602 10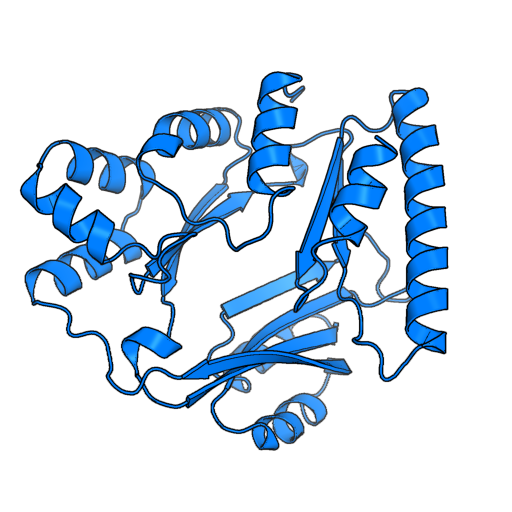.310 1.00 85.38 186 LEU A N 1
ATOM 1543 C CA . LEU A 1 186 ? -3.141 -0.324 9.332 1.00 85.38 186 LEU A CA 1
ATOM 1544 C C . LEU A 1 186 ? -3.826 0.446 8.206 1.00 85.38 186 LEU A C 1
ATOM 1546 O O . LEU A 1 186 ? -4.763 1.198 8.445 1.00 85.38 186 LEU A O 1
ATOM 1550 N N . SER A 1 187 ? -3.390 0.242 6.974 1.00 82.69 187 SER A N 1
ATOM 1551 C CA . SER A 1 187 ? -4.097 0.726 5.790 1.00 82.69 187 SER A CA 1
ATOM 1552 C C . SER A 1 187 ? -4.963 -0.395 5.234 1.00 82.69 187 SER A C 1
ATOM 1554 O O . SER A 1 187 ? -4.614 -1.565 5.350 1.00 82.69 187 SER A O 1
ATOM 1556 N N . LEU A 1 188 ? -6.073 -0.064 4.586 1.00 79.38 188 LEU A N 1
ATOM 1557 C CA . LEU A 1 188 ? -6.885 -1.046 3.873 1.00 79.38 188 LEU A CA 1
ATOM 1558 C C . LEU A 1 188 ? -6.839 -0.705 2.386 1.00 79.38 188 LEU A C 1
ATOM 1560 O O . LEU A 1 188 ? -7.298 0.364 1.987 1.00 79.38 188 LEU A O 1
ATOM 1564 N N . ARG A 1 189 ? -6.280 -1.602 1.575 1.00 78.06 189 ARG A N 1
ATOM 1565 C CA . ARG A 1 189 ? -6.043 -1.367 0.149 1.00 78.06 189 ARG A CA 1
ATOM 1566 C C . ARG A 1 189 ? -6.971 -2.221 -0.717 1.00 78.06 189 ARG A C 1
ATOM 1568 O O . ARG A 1 189 ? -6.975 -3.444 -0.561 1.00 78.06 189 ARG A O 1
ATOM 1575 N N . PRO A 1 190 ? -7.758 -1.631 -1.627 1.00 77.81 190 PRO A N 1
ATOM 1576 C CA . PRO A 1 190 ? -8.546 -2.389 -2.582 1.00 77.81 190 PRO A CA 1
ATOM 1577 C C . PRO A 1 190 ? -7.626 -3.045 -3.614 1.00 77.81 190 PRO A C 1
ATOM 1579 O O . PRO A 1 190 ? -6.686 -2.435 -4.114 1.00 77.81 190 PRO A O 1
ATOM 1582 N N . VAL A 1 191 ? -7.920 -4.294 -3.953 1.00 78.38 191 VAL A N 1
ATOM 1583 C CA . VAL A 1 191 ? -7.299 -5.016 -5.063 1.00 78.38 191 VAL A CA 1
ATOM 1584 C C . VAL A 1 191 ? -8.296 -5.020 -6.207 1.00 78.38 191 VAL A C 1
ATOM 1586 O O . VAL A 1 191 ? -9.285 -5.756 -6.177 1.00 78.38 191 VAL A O 1
ATOM 1589 N N . ILE A 1 192 ? -8.036 -4.170 -7.193 1.00 78.12 192 ILE A N 1
ATOM 1590 C CA . ILE A 1 192 ? -8.905 -3.972 -8.349 1.00 78.12 192 ILE A CA 1
ATOM 1591 C C . ILE A 1 192 ? -8.515 -4.930 -9.482 1.00 78.12 192 ILE A C 1
ATOM 1593 O O . ILE A 1 192 ? -7.337 -5.117 -9.787 1.00 78.12 192 ILE A O 1
ATOM 1597 N N . ASP A 1 193 ? -9.514 -5.553 -10.107 1.00 76.12 193 ASP A N 1
ATOM 1598 C CA . ASP A 1 193 ? -9.380 -6.259 -11.373 1.00 76.12 193 ASP A CA 1
ATOM 1599 C C . ASP A 1 193 ? -9.498 -5.284 -12.541 1.00 76.12 193 ASP A C 1
ATOM 1601 O O . ASP A 1 193 ? -10.567 -5.097 -13.124 1.00 76.12 193 ASP A O 1
ATOM 1605 N N . TRP A 1 194 ? -8.374 -4.679 -12.909 1.00 71.94 194 TRP A N 1
ATOM 1606 C CA . TRP A 1 194 ? -8.328 -3.757 -14.041 1.00 71.94 194 TRP A CA 1
ATOM 1607 C C . TRP A 1 194 ? -8.783 -4.402 -15.359 1.00 71.94 194 TRP A C 1
ATOM 1609 O O . TRP A 1 194 ? -9.280 -3.695 -16.226 1.00 71.94 194 TRP A O 1
ATOM 1619 N N . SER A 1 195 ? -8.705 -5.734 -15.501 1.00 69.62 195 SER A N 1
ATOM 1620 C CA . SER A 1 195 ? -9.164 -6.436 -16.713 1.00 69.62 195 SER A CA 1
ATOM 1621 C C . SER A 1 195 ? -10.685 -6.427 -16.902 1.00 69.62 195 SER A C 1
ATOM 1623 O O . SER A 1 195 ? -11.173 -6.668 -18.004 1.00 69.62 195 SER A O 1
ATOM 1625 N N . ARG A 1 196 ? -11.448 -6.149 -15.837 1.00 72.94 196 ARG A N 1
ATOM 1626 C CA . ARG A 1 196 ? -12.917 -6.039 -15.879 1.00 72.94 196 ARG A CA 1
ATOM 1627 C C . ARG A 1 196 ? -13.395 -4.655 -16.312 1.00 72.94 196 ARG A C 1
ATOM 1629 O O . ARG A 1 196 ? -14.586 -4.472 -16.583 1.00 72.94 196 ARG A O 1
ATOM 1636 N N . LEU A 1 197 ? -12.477 -3.693 -16.363 1.00 69.25 197 LEU A N 1
ATOM 1637 C CA . LEU A 1 197 ? -12.734 -2.338 -16.810 1.00 69.25 197 LEU A CA 1
ATOM 1638 C C . LEU A 1 197 ? -12.372 -2.231 -18.291 1.00 69.25 197 LEU A C 1
ATOM 1640 O O . LEU A 1 197 ? -11.225 -2.412 -18.688 1.00 69.25 197 LEU A O 1
ATOM 1644 N N . GLU A 1 198 ? -13.375 -1.958 -19.117 1.00 64.44 198 GLU A N 1
ATOM 1645 C CA . GLU A 1 198 ? -13.180 -1.701 -20.542 1.00 64.44 198 GLU A CA 1
ATOM 1646 C C . GLU A 1 198 ? -12.759 -0.243 -20.755 1.00 64.44 198 GLU A C 1
ATOM 1648 O O . GLU A 1 198 ? -13.204 0.652 -20.031 1.00 64.44 198 GLU A O 1
ATOM 1653 N N . ASN A 1 199 ? -11.935 0.000 -21.780 1.00 61.97 199 ASN A N 1
ATOM 1654 C CA . ASN A 1 199 ? -11.540 1.340 -22.227 1.00 61.97 199 ASN A CA 1
ATOM 1655 C C . ASN A 1 199 ? -10.849 2.163 -21.124 1.00 61.97 199 ASN A C 1
ATOM 1657 O O . ASN A 1 199 ? -11.169 3.330 -20.907 1.00 61.97 199 ASN A O 1
ATOM 1661 N N . PHE A 1 200 ? -9.909 1.564 -20.397 1.00 58.91 200 PHE A N 1
ATOM 1662 C CA . PHE A 1 200 ? -9.223 2.218 -19.288 1.00 58.91 200 PHE A CA 1
ATOM 1663 C C . PHE A 1 200 ? -7.704 2.110 -19.412 1.00 58.91 200 PHE A C 1
ATOM 1665 O O . PHE A 1 200 ? -7.178 1.077 -19.824 1.00 58.91 200 PHE A O 1
ATOM 1672 N N . LEU A 1 201 ? -7.000 3.171 -19.014 1.00 58.47 201 LEU A N 1
ATOM 1673 C CA . LEU A 1 201 ? -5.542 3.203 -18.956 1.00 58.47 201 LEU A CA 1
ATOM 1674 C C . LEU A 1 201 ? -5.075 3.506 -17.526 1.00 58.47 201 LEU A C 1
ATOM 1676 O O . LEU A 1 201 ? -5.350 4.579 -16.992 1.00 58.47 201 LEU A O 1
ATOM 1680 N N . HIS A 1 202 ? -4.333 2.566 -16.936 1.00 61.00 202 HIS A N 1
ATOM 1681 C CA . HIS A 1 202 ? -3.668 2.724 -15.643 1.00 61.00 202 HIS A CA 1
ATOM 1682 C C . HIS A 1 202 ? -2.189 3.048 -15.854 1.00 61.00 202 HIS A C 1
ATOM 1684 O O . HIS A 1 202 ? -1.469 2.267 -16.483 1.00 61.00 202 HIS A O 1
ATOM 1690 N N . CYS A 1 203 ? -1.711 4.172 -15.332 1.00 61.25 203 CYS A N 1
ATOM 1691 C CA . CYS A 1 203 ? -0.310 4.560 -15.457 1.00 61.25 203 CYS A CA 1
ATOM 1692 C C . CYS A 1 203 ? 0.269 5.004 -14.117 1.00 61.25 203 CYS A C 1
ATOM 1694 O O . CYS A 1 203 ? -0.267 5.908 -13.485 1.00 61.25 203 CYS A O 1
ATOM 1696 N N . HIS A 1 204 ? 1.415 4.437 -13.734 1.00 60.12 204 HIS A N 1
ATOM 1697 C CA . HIS A 1 204 ? 2.219 4.929 -12.616 1.00 60.12 204 HIS A CA 1
ATOM 1698 C C . HIS A 1 204 ? 3.367 5.787 -13.135 1.00 60.12 204 HIS A C 1
ATOM 1700 O O . HIS A 1 204 ? 4.088 5.381 -14.049 1.00 60.12 204 HIS A O 1
ATOM 1706 N N . PHE A 1 205 ? 3.568 6.949 -12.519 1.00 59.00 205 PHE A N 1
ATOM 1707 C CA . PHE A 1 205 ? 4.680 7.837 -12.831 1.00 59.00 205 PHE A CA 1
ATOM 1708 C C . PHE A 1 205 ? 5.494 8.117 -11.583 1.00 59.00 205 PHE A C 1
ATOM 1710 O O . PHE A 1 205 ? 4.968 8.570 -10.565 1.00 59.00 205 PHE A O 1
ATOM 1717 N N . LEU A 1 206 ? 6.800 7.906 -11.709 1.00 56.12 206 LEU A N 1
ATOM 1718 C CA . LEU A 1 206 ? 7.772 8.316 -10.717 1.00 56.12 206 LEU A CA 1
ATOM 1719 C C . LEU A 1 206 ? 8.609 9.447 -11.309 1.00 56.12 206 LEU A C 1
ATOM 1721 O O . LEU A 1 206 ? 9.322 9.250 -12.291 1.00 56.12 206 LEU A O 1
ATOM 1725 N N . LEU A 1 207 ? 8.479 10.645 -10.747 1.00 54.78 207 LEU A N 1
ATOM 1726 C CA . LEU A 1 207 ? 9.152 11.838 -11.255 1.00 54.78 207 LEU A CA 1
ATOM 1727 C C . LEU A 1 207 ? 10.357 12.172 -10.379 1.00 54.78 207 LEU A C 1
ATOM 1729 O O . LEU A 1 207 ? 10.218 12.363 -9.170 1.00 54.78 207 LEU A O 1
ATOM 1733 N N . SER A 1 208 ? 11.539 12.281 -10.991 1.00 47.22 208 SER A N 1
ATOM 1734 C CA . SER A 1 208 ? 12.753 12.691 -10.284 1.00 47.22 208 SER A CA 1
ATOM 1735 C C . SER A 1 208 ? 12.673 14.149 -9.812 1.00 47.22 208 SER A C 1
ATOM 1737 O O . SER A 1 208 ? 12.149 15.024 -10.508 1.00 47.22 208 SER A O 1
ATOM 1739 N N . THR A 1 209 ? 13.243 14.422 -8.639 1.00 48.25 209 THR A N 1
ATOM 1740 C CA . THR A 1 209 ? 13.355 15.760 -8.038 1.00 48.25 209 THR A CA 1
ATOM 1741 C C . THR A 1 209 ? 14.363 16.664 -8.791 1.00 48.25 209 THR A C 1
ATOM 1743 O O . THR A 1 209 ? 15.056 16.209 -9.704 1.00 48.25 209 THR A O 1
ATOM 1746 N N . PRO A 1 210 ? 14.440 17.980 -8.476 1.00 42.16 210 PRO A N 1
ATOM 1747 C CA . PRO A 1 210 ? 15.070 19.008 -9.322 1.00 42.16 210 PRO A CA 1
ATOM 1748 C C . PRO A 1 210 ? 16.566 18.867 -9.643 1.00 42.16 210 PRO A C 1
ATOM 1750 O O . PRO A 1 210 ? 17.052 19.614 -10.486 1.00 42.16 210 PRO A O 1
ATOM 1753 N N . SER A 1 211 ? 17.314 17.958 -9.014 1.00 45.84 211 SER A N 1
ATOM 1754 C CA . SER A 1 211 ? 18.746 17.765 -9.300 1.00 45.84 211 SER A CA 1
ATOM 1755 C C . SER A 1 211 ? 19.022 17.167 -10.689 1.00 45.84 211 SER A C 1
ATOM 1757 O O . SER A 1 211 ? 20.158 17.223 -11.153 1.00 45.84 211 SER A O 1
ATOM 1759 N N . GLY A 1 212 ? 17.994 16.660 -11.382 1.00 48.44 212 GLY A N 1
ATOM 1760 C CA . GLY A 1 212 ? 18.057 16.150 -12.755 1.00 48.44 212 GLY A CA 1
ATOM 1761 C C . GLY A 1 212 ? 17.160 16.917 -13.731 1.00 48.44 212 GLY A C 1
ATOM 1762 O O . GLY A 1 212 ? 16.306 16.306 -14.366 1.00 48.44 212 GLY A O 1
ATOM 1763 N N . LEU A 1 213 ? 17.319 18.244 -13.849 1.00 51.47 213 LEU A N 1
ATOM 1764 C CA . LEU A 1 213 ? 16.477 19.114 -14.699 1.00 51.47 213 LEU A CA 1
ATOM 1765 C C . LEU A 1 213 ? 16.251 18.574 -16.124 1.00 51.47 213 LEU A C 1
ATOM 1767 O O . LEU A 1 213 ? 15.119 18.574 -16.593 1.00 51.47 213 LEU A O 1
ATOM 1771 N N . VAL A 1 214 ? 17.292 18.044 -16.773 1.00 53.97 214 VAL A N 1
ATOM 1772 C CA . VAL A 1 214 ? 17.207 17.507 -18.145 1.00 53.97 214 VAL A CA 1
ATOM 1773 C C . VAL A 1 214 ? 16.368 16.226 -18.216 1.00 53.97 214 VAL A C 1
ATOM 1775 O O . VAL A 1 214 ? 15.557 16.063 -19.125 1.00 53.97 214 VAL A O 1
ATOM 1778 N N . GLN A 1 215 ? 16.527 15.318 -17.246 1.00 54.56 215 GLN A N 1
ATOM 1779 C CA . GLN A 1 215 ? 15.717 14.097 -17.177 1.00 54.56 215 GLN A CA 1
ATOM 1780 C C . GLN A 1 215 ? 14.256 14.448 -16.882 1.00 54.56 215 GLN A C 1
ATOM 1782 O O . GLN A 1 215 ? 13.351 13.938 -17.533 1.00 54.56 215 GLN A O 1
ATOM 1787 N N . ARG A 1 216 ? 14.038 15.412 -15.984 1.00 57.03 216 ARG A N 1
ATOM 1788 C CA . ARG A 1 216 ? 12.714 15.925 -15.639 1.00 57.03 216 ARG A CA 1
ATOM 1789 C C . ARG A 1 216 ? 11.991 16.543 -16.838 1.00 57.03 216 ARG A C 1
ATOM 1791 O O . ARG A 1 216 ? 10.814 16.261 -17.027 1.00 57.03 216 ARG A O 1
ATOM 1798 N N . GLU A 1 217 ? 12.650 17.384 -17.633 1.00 59.22 217 GLU A N 1
ATOM 1799 C CA . GLU A 1 217 ? 12.044 17.986 -18.833 1.00 59.22 217 GLU A CA 1
ATOM 1800 C C . GLU A 1 217 ? 11.642 16.918 -19.853 1.00 59.22 217 GLU A C 1
ATOM 1802 O O . GLU A 1 217 ? 10.520 16.937 -20.359 1.00 59.22 217 GLU A O 1
ATOM 1807 N N . ARG A 1 218 ? 12.505 15.923 -20.068 1.00 62.28 218 ARG A N 1
ATOM 1808 C CA . ARG A 1 218 ? 12.229 14.806 -20.974 1.00 62.28 218 ARG A CA 1
ATOM 1809 C C . ARG A 1 218 ? 11.084 13.916 -20.486 1.00 62.28 218 ARG A C 1
ATOM 1811 O O . ARG A 1 218 ? 10.224 13.536 -21.279 1.00 62.28 218 ARG A O 1
ATOM 1818 N N . ASP A 1 219 ? 11.037 13.610 -19.192 1.00 60.56 219 ASP A N 1
ATOM 1819 C CA . ASP A 1 219 ? 9.942 12.844 -18.587 1.00 60.56 219 ASP A CA 1
ATOM 1820 C C . ASP A 1 219 ? 8.608 13.592 -18.731 1.00 60.56 219 ASP A C 1
ATOM 1822 O O . ASP A 1 219 ? 7.585 12.985 -19.053 1.00 60.56 219 ASP A O 1
ATOM 1826 N N . LEU A 1 220 ? 8.621 14.921 -18.575 1.00 61.75 220 LEU A N 1
ATOM 1827 C CA . LEU A 1 220 ? 7.449 15.782 -18.755 1.00 61.75 220 LEU A CA 1
ATOM 1828 C C . LEU A 1 220 ? 6.982 15.871 -20.213 1.00 61.75 220 LEU A C 1
ATOM 1830 O O . LEU A 1 220 ? 5.772 15.892 -20.461 1.00 61.75 220 LEU A O 1
ATOM 1834 N N . GLU A 1 221 ? 7.900 15.924 -21.177 1.00 66.69 221 GLU A N 1
ATOM 1835 C CA . GLU A 1 221 ? 7.566 15.877 -22.604 1.00 66.69 221 GLU A CA 1
ATOM 1836 C C . GLU A 1 221 ? 6.933 14.536 -22.984 1.00 66.69 221 GLU A C 1
ATOM 1838 O O . GLU A 1 221 ? 5.879 14.518 -23.624 1.00 66.69 221 GLU A O 1
ATOM 1843 N N . ASN A 1 222 ? 7.513 13.424 -22.520 1.00 62.28 222 ASN A N 1
ATOM 1844 C CA . ASN A 1 222 ? 6.985 12.078 -22.751 1.00 62.28 222 ASN A CA 1
ATOM 1845 C C . ASN A 1 222 ? 5.581 11.911 -22.156 1.00 62.28 222 ASN A C 1
ATOM 1847 O O . ASN A 1 222 ? 4.671 11.425 -22.827 1.00 62.28 222 ASN A O 1
ATOM 1851 N N . LEU A 1 223 ? 5.385 12.374 -20.920 1.00 62.50 223 LEU A N 1
ATOM 1852 C CA . LEU A 1 223 ? 4.080 12.430 -20.263 1.00 62.50 223 LEU A CA 1
ATOM 1853 C C . LEU A 1 223 ? 3.075 13.252 -21.067 1.00 62.50 223 LEU A C 1
ATOM 1855 O O . LEU A 1 223 ? 1.962 12.804 -21.326 1.00 62.50 223 LEU A O 1
ATOM 1859 N N . SER A 1 224 ? 3.473 14.448 -21.500 1.00 63.88 224 SER A N 1
ATOM 1860 C CA . SER A 1 224 ? 2.611 15.338 -22.280 1.00 63.88 224 SER A CA 1
ATOM 1861 C C . SER A 1 224 ? 2.206 14.716 -23.617 1.00 63.88 224 SER A C 1
ATOM 1863 O O . SER A 1 224 ? 1.066 14.888 -24.046 1.00 63.88 224 SER A O 1
ATOM 1865 N N . ALA A 1 225 ? 3.110 13.993 -24.279 1.00 67.38 225 ALA A N 1
ATOM 1866 C CA . ALA A 1 225 ? 2.809 13.262 -25.506 1.00 67.38 225 ALA A CA 1
ATOM 1867 C C . ALA A 1 225 ? 1.823 12.111 -25.251 1.00 67.38 225 ALA A C 1
ATOM 1869 O O . ALA A 1 225 ? 0.829 12.000 -25.969 1.00 67.38 225 ALA A O 1
ATOM 1870 N N . LEU A 1 226 ? 2.043 11.326 -24.189 1.00 63.22 226 LEU A N 1
ATOM 1871 C CA . LEU A 1 226 ? 1.135 10.256 -23.763 1.00 63.22 226 LEU A CA 1
ATOM 1872 C C . LEU A 1 226 ? -0.282 10.795 -23.504 1.00 63.22 226 LEU A C 1
ATOM 1874 O O . LEU A 1 226 ? -1.262 10.221 -23.973 1.00 63.22 226 LEU A O 1
ATOM 1878 N N . PHE A 1 227 ? -0.394 11.940 -22.822 1.00 63.12 227 PHE A N 1
ATOM 1879 C CA . PHE A 1 227 ? -1.683 12.587 -22.564 1.00 63.12 227 PHE A CA 1
ATOM 1880 C C . PHE A 1 227 ? -2.387 13.076 -23.823 1.00 63.12 227 PHE A C 1
ATOM 1882 O O . PHE A 1 227 ? -3.610 12.982 -23.905 1.00 63.12 227 PHE A O 1
ATOM 1889 N N . ARG A 1 228 ? -1.650 13.608 -24.804 1.00 68.44 228 ARG A N 1
ATOM 1890 C CA . ARG A 1 228 ? -2.252 14.036 -26.076 1.00 68.44 228 ARG A CA 1
ATOM 1891 C C . ARG A 1 228 ? -2.830 12.855 -26.843 1.00 68.44 228 ARG A C 1
ATOM 1893 O O . ARG A 1 228 ? -3.931 12.982 -27.373 1.00 68.44 228 ARG A O 1
ATOM 1900 N N . GLU A 1 229 ? -2.112 11.734 -26.882 1.00 65.94 229 GLU A N 1
ATOM 1901 C CA . GLU A 1 229 ? -2.622 10.522 -27.528 1.00 65.94 229 GLU A CA 1
ATOM 1902 C C . GLU A 1 229 ? -3.833 9.974 -26.771 1.00 65.94 229 GLU A C 1
ATOM 1904 O O . GLU A 1 229 ? -4.841 9.648 -27.387 1.00 65.94 229 GLU A O 1
ATOM 1909 N N . TYR A 1 230 ? -3.805 9.982 -25.436 1.00 63.84 230 TYR A N 1
ATOM 1910 C CA . TYR A 1 230 ? -4.982 9.639 -24.641 1.00 63.84 230 TYR A CA 1
ATOM 1911 C C . TYR A 1 230 ? -6.195 10.524 -24.958 1.00 63.84 230 TYR A C 1
ATOM 1913 O O . TYR A 1 230 ? -7.275 10.005 -25.212 1.00 63.84 230 TYR A O 1
ATOM 1921 N N . GLU A 1 231 ? -6.050 11.850 -24.942 1.00 59.53 231 GLU A N 1
ATOM 1922 C CA . GLU A 1 231 ? -7.176 12.764 -25.178 1.00 59.53 231 GLU A CA 1
ATOM 1923 C C . GLU A 1 231 ? -7.770 12.600 -26.580 1.00 59.53 231 GLU A C 1
ATOM 1925 O O . GLU A 1 231 ? -8.974 12.778 -26.778 1.00 59.53 231 GLU A O 1
ATOM 1930 N N . LYS A 1 232 ? -6.943 12.219 -27.554 1.00 71.06 232 LYS A N 1
ATOM 1931 C CA . LYS A 1 232 ? -7.403 11.819 -28.882 1.00 71.06 232 LYS A CA 1
ATOM 1932 C C . LYS A 1 232 ? -8.252 10.541 -28.808 1.00 71.06 232 LYS A C 1
ATOM 1934 O O . LYS A 1 232 ? -9.421 10.594 -29.184 1.00 71.06 232 LYS A O 1
ATOM 1939 N N . LEU A 1 233 ? -7.722 9.461 -28.231 1.00 59.50 233 LEU A N 1
ATOM 1940 C CA . LEU A 1 233 ? -8.431 8.179 -28.080 1.00 59.50 233 LEU A CA 1
ATOM 1941 C C . LEU A 1 233 ? -9.730 8.323 -27.263 1.00 59.50 233 LEU A C 1
ATOM 1943 O O . LEU A 1 233 ? -10.757 7.723 -27.574 1.00 59.50 233 LEU A O 1
ATOM 1947 N N . ARG A 1 234 ? -9.733 9.184 -26.239 1.00 58.81 234 ARG A N 1
ATOM 1948 C CA . ARG A 1 234 ? -10.923 9.528 -25.449 1.00 58.81 234 ARG A CA 1
ATOM 1949 C C . ARG A 1 234 ? -11.997 10.212 -26.294 1.00 58.81 234 ARG A C 1
ATOM 1951 O O . ARG A 1 234 ? -13.168 9.858 -26.190 1.00 58.81 234 ARG A O 1
ATOM 1958 N N . LYS A 1 235 ? -11.627 11.200 -27.117 1.00 67.44 235 LYS A N 1
ATOM 1959 C CA . LYS A 1 235 ? -12.568 11.905 -28.014 1.00 67.44 235 LYS A CA 1
ATOM 1960 C C . LYS A 1 235 ? -13.140 10.990 -29.090 1.00 67.44 235 LYS A C 1
ATOM 1962 O O . LYS A 1 235 ? -14.271 11.198 -29.518 1.00 67.44 235 LYS A O 1
ATOM 1967 N N . GLU A 1 236 ? -12.372 9.987 -29.491 1.00 74.38 236 GLU A N 1
ATOM 1968 C CA . GLU A 1 236 ? -12.791 8.932 -30.415 1.00 74.38 236 GLU A CA 1
ATOM 1969 C C . GLU A 1 236 ? -13.701 7.887 -29.732 1.00 74.38 236 GLU A C 1
ATOM 1971 O O . GLU A 1 236 ? -14.304 7.059 -30.408 1.00 74.38 236 GLU A O 1
ATOM 1976 N N . GLY A 1 237 ? -13.881 7.971 -28.406 1.00 56.31 237 GLY A N 1
ATOM 1977 C CA . GLY A 1 237 ? -14.712 7.054 -27.623 1.00 56.31 237 GLY A CA 1
ATOM 1978 C C . GLY A 1 237 ? -14.027 5.725 -27.297 1.00 56.31 237 GLY A C 1
ATOM 1979 O O . GLY A 1 237 ? -14.681 4.815 -26.793 1.00 56.31 237 GLY A O 1
ATOM 1980 N N . GLU A 1 238 ? -12.724 5.613 -27.560 1.00 53.47 238 GLU A N 1
ATOM 1981 C CA . GLU A 1 238 ? -11.936 4.390 -27.378 1.00 53.47 238 GLU A CA 1
ATOM 1982 C C . GLU A 1 238 ? -11.412 4.230 -25.941 1.00 53.47 238 GLU A C 1
ATOM 1984 O O . GLU A 1 238 ? -11.115 3.120 -25.507 1.00 53.47 238 GLU A O 1
ATOM 1989 N N . ILE A 1 239 ? -11.323 5.324 -25.171 1.00 49.12 239 ILE A N 1
ATOM 1990 C CA . ILE A 1 239 ? -10.928 5.311 -23.752 1.00 49.12 239 ILE A CA 1
ATOM 1991 C C . ILE A 1 239 ? -11.945 6.102 -22.907 1.00 49.12 239 ILE A C 1
ATOM 1993 O O . ILE A 1 239 ? -12.194 7.281 -23.149 1.00 49.12 239 ILE A O 1
ATOM 1997 N N . LEU A 1 240 ? -12.521 5.457 -21.889 1.00 42.62 240 LEU A N 1
ATOM 1998 C CA . LEU A 1 240 ? -13.488 5.994 -20.920 1.00 42.62 240 LEU A CA 1
ATOM 1999 C C . LEU A 1 240 ? -12.815 6.714 -19.737 1.00 42.62 240 LEU A C 1
ATOM 2001 O O . LEU A 1 240 ? -13.412 7.614 -19.141 1.00 42.62 240 LEU A O 1
ATOM 2005 N N . GLY A 1 241 ? -11.572 6.363 -19.399 1.00 41.88 241 GLY A N 1
ATOM 2006 C CA . GLY A 1 241 ? -10.827 7.043 -18.342 1.00 41.88 241 GLY A CA 1
ATOM 2007 C C . GLY A 1 241 ? -9.341 6.697 -18.291 1.00 41.88 241 GLY A C 1
ATOM 2008 O O . GLY A 1 241 ? -8.923 5.598 -18.646 1.00 41.88 241 GLY A O 1
ATOM 2009 N N . VAL A 1 242 ? -8.551 7.659 -17.817 1.00 40.88 242 VAL A N 1
ATOM 2010 C CA . VAL A 1 242 ? -7.159 7.463 -17.406 1.00 40.88 242 VAL A CA 1
ATOM 2011 C C . VAL A 1 242 ? -7.062 7.606 -15.912 1.00 40.88 242 VAL A C 1
ATOM 2013 O O . VAL A 1 242 ? -7.661 8.507 -15.317 1.00 40.88 242 VAL A O 1
ATOM 2016 N N . VAL A 1 243 ? -6.230 6.754 -15.345 1.00 42.41 243 VAL A N 1
ATOM 2017 C CA . VAL A 1 243 ? -5.835 6.810 -13.957 1.00 42.41 243 VAL A CA 1
ATOM 2018 C C . VAL A 1 243 ? -4.340 6.957 -13.871 1.00 42.41 243 VAL A C 1
ATOM 2020 O O . VAL A 1 243 ? -3.564 6.209 -14.466 1.00 42.41 243 VAL A O 1
ATOM 2023 N N . LEU A 1 244 ? -3.967 7.984 -13.126 1.00 41.34 244 LEU A N 1
ATOM 2024 C CA . LEU A 1 244 ? -2.603 8.414 -12.941 1.00 41.34 244 LEU A CA 1
ATOM 2025 C C . LEU A 1 244 ? -2.243 8.148 -11.496 1.00 41.34 244 LEU A C 1
ATOM 2027 O O . LEU A 1 244 ? -2.783 8.782 -10.595 1.00 41.34 244 LEU A O 1
ATOM 2031 N N . TYR A 1 245 ? -1.292 7.259 -11.283 1.00 40.16 245 TYR A N 1
ATOM 2032 C CA . TYR A 1 245 ? -0.697 7.060 -9.984 1.00 40.16 245 TYR A CA 1
ATOM 2033 C C . TYR A 1 245 ? 0.554 7.929 -9.887 1.00 40.16 245 TYR A C 1
ATOM 2035 O O . TYR A 1 245 ? 1.545 7.723 -10.595 1.00 40.16 245 TYR A O 1
ATOM 2043 N N . LYS A 1 246 ? 0.484 8.946 -9.030 1.00 37.03 246 LYS A N 1
ATOM 2044 C CA . LYS A 1 246 ? 1.601 9.832 -8.705 1.00 37.03 246 LYS A CA 1
ATOM 2045 C C . LYS A 1 246 ? 2.137 9.436 -7.336 1.00 37.03 246 LYS A C 1
ATOM 2047 O O . LYS A 1 246 ? 1.539 9.786 -6.322 1.00 37.03 246 LYS A O 1
ATOM 2052 N N . GLU A 1 247 ? 3.304 8.810 -7.301 1.00 40.78 247 GLU A N 1
ATOM 2053 C CA . GLU A 1 247 ? 4.120 8.802 -6.089 1.00 40.78 247 GLU A CA 1
ATOM 2054 C C . GLU A 1 247 ? 5.175 9.899 -6.228 1.00 40.78 247 GLU A C 1
ATOM 2056 O O . GLU A 1 247 ? 6.162 9.752 -6.945 1.00 40.78 247 GLU A O 1
ATOM 2061 N N . SER A 1 248 ? 4.949 11.068 -5.625 1.00 33.41 248 SER A N 1
ATOM 2062 C CA . SER A 1 248 ? 5.989 12.099 -5.589 1.00 33.41 248 SER A CA 1
ATOM 2063 C C . SER A 1 248 ? 5.954 12.913 -4.303 1.00 33.41 248 SER A C 1
ATOM 2065 O O . SER A 1 248 ? 4.926 13.472 -3.916 1.00 33.41 248 SER A O 1
ATOM 2067 N N . LEU A 1 249 ? 7.144 13.047 -3.709 1.00 33.22 249 LEU A N 1
ATOM 2068 C CA . LEU A 1 249 ? 7.535 14.154 -2.844 1.00 33.22 249 LEU A CA 1
ATOM 2069 C C . LEU A 1 249 ? 7.161 15.471 -3.520 1.00 33.22 249 LEU A C 1
ATOM 2071 O O . LEU A 1 249 ? 7.599 15.743 -4.637 1.00 33.22 249 LEU A O 1
ATOM 2075 N N . ALA A 1 250 ? 6.348 16.261 -2.823 1.00 36.25 250 ALA A N 1
ATOM 2076 C CA . ALA A 1 250 ? 6.167 17.695 -3.015 1.00 36.25 250 ALA A CA 1
ATOM 2077 C C . ALA A 1 250 ? 6.072 18.179 -4.477 1.00 36.25 250 ALA A C 1
ATOM 2079 O O . ALA A 1 250 ? 6.982 18.829 -4.985 1.00 36.25 250 ALA A O 1
ATOM 2080 N N . VAL A 1 251 ? 4.932 17.962 -5.141 1.00 36.75 251 VAL A N 1
ATOM 2081 C CA . VAL A 1 251 ? 4.597 18.709 -6.371 1.00 36.75 251 VAL A CA 1
ATOM 2082 C C . VAL A 1 251 ? 3.108 19.059 -6.381 1.00 36.75 251 VAL A C 1
ATOM 2084 O O . VAL A 1 251 ? 2.313 18.446 -7.090 1.00 36.75 251 VAL A O 1
ATOM 2087 N N . ASN A 1 252 ? 2.719 20.040 -5.567 1.00 36.84 252 ASN A N 1
ATOM 2088 C CA . ASN A 1 252 ? 1.322 20.466 -5.416 1.00 36.84 252 ASN A CA 1
ATOM 2089 C C . ASN A 1 252 ? 0.805 21.335 -6.590 1.00 36.84 252 ASN A C 1
ATOM 2091 O O . ASN A 1 252 ? -0.400 21.426 -6.810 1.00 36.84 252 ASN A O 1
ATOM 2095 N N . ASP A 1 253 ? 1.697 21.932 -7.390 1.00 37.97 253 ASP A N 1
ATOM 2096 C CA . ASP A 1 253 ? 1.303 22.903 -8.428 1.00 37.97 253 ASP A CA 1
ATOM 2097 C C . ASP A 1 253 ? 1.117 22.299 -9.831 1.00 37.97 253 ASP A C 1
ATOM 2099 O O . ASP A 1 253 ? 0.413 22.861 -10.667 1.00 37.97 253 ASP A O 1
ATOM 2103 N N . TRP A 1 254 ? 1.697 21.128 -10.112 1.00 38.19 254 TRP A N 1
ATOM 2104 C CA . TRP A 1 254 ? 1.655 20.531 -11.455 1.00 38.19 254 TRP A CA 1
ATOM 2105 C C . TRP A 1 254 ? 0.455 19.604 -11.679 1.00 38.19 254 TRP A C 1
ATOM 2107 O O . TRP A 1 254 ? -0.125 19.622 -12.762 1.00 38.19 254 TRP A O 1
ATOM 2117 N N . ALA A 1 255 ? 0.015 18.873 -10.647 1.00 37.69 255 ALA A N 1
ATOM 2118 C CA . ALA A 1 255 ? -1.240 18.117 -10.700 1.00 37.69 255 ALA A CA 1
ATOM 2119 C C . ALA A 1 255 ? -2.424 19.054 -10.985 1.00 37.69 255 ALA A C 1
ATOM 2121 O O . ALA A 1 255 ? -3.245 18.764 -11.844 1.00 37.69 255 ALA A O 1
ATOM 2122 N N . LYS A 1 256 ? -2.434 20.249 -10.376 1.00 38.00 256 LYS A N 1
ATOM 2123 C CA . LYS A 1 256 ? -3.400 21.313 -10.688 1.00 38.00 256 LYS A CA 1
ATOM 2124 C C . LYS A 1 256 ? -3.323 21.775 -12.145 1.00 38.00 256 LYS A C 1
ATOM 2126 O O . LYS A 1 256 ? -4.355 22.050 -12.739 1.00 38.00 256 LYS A O 1
ATOM 2131 N N . LYS A 1 257 ? -2.123 21.827 -12.737 1.00 38.75 257 LYS A N 1
ATOM 2132 C CA . LYS A 1 257 ? -1.922 22.229 -14.137 1.00 38.75 257 LYS A CA 1
ATOM 2133 C C . LYS A 1 257 ? -2.413 21.166 -15.125 1.00 38.75 257 LYS A C 1
ATOM 2135 O O . LYS A 1 257 ? -3.035 21.526 -16.113 1.00 38.75 257 LYS A O 1
ATOM 2140 N N . ILE A 1 258 ? -2.202 19.880 -14.850 1.00 37.72 258 ILE A N 1
ATOM 2141 C CA . ILE A 1 258 ? -2.778 18.790 -15.657 1.00 37.72 258 ILE A CA 1
ATOM 2142 C C . ILE A 1 258 ? -4.293 18.713 -15.482 1.00 37.72 258 ILE A C 1
ATOM 2144 O O . ILE A 1 258 ? -5.006 18.637 -16.474 1.00 37.72 258 ILE A O 1
ATOM 2148 N N . LEU A 1 259 ? -4.792 18.807 -14.249 1.00 37.06 259 LEU A N 1
ATOM 2149 C CA . LEU A 1 259 ? -6.229 18.833 -13.979 1.00 37.06 259 LEU A CA 1
ATOM 2150 C C . LEU A 1 259 ? -6.916 20.057 -14.606 1.00 37.06 259 LEU A C 1
ATOM 2152 O O . LEU A 1 259 ? -8.064 19.949 -14.998 1.00 37.06 259 LEU A O 1
ATOM 2156 N N . SER A 1 260 ? -6.224 21.195 -14.757 1.00 38.62 260 SER A N 1
ATOM 2157 C CA . SER A 1 260 ? -6.746 22.375 -15.472 1.00 38.62 260 SER A CA 1
ATOM 2158 C C . SER A 1 260 ? -6.757 22.250 -17.000 1.00 38.62 260 SER A C 1
ATOM 2160 O O . SER A 1 260 ? -7.283 23.131 -17.677 1.00 38.62 260 SER A O 1
ATOM 2162 N N . LEU A 1 261 ? -6.119 21.209 -17.544 1.00 34.34 261 LEU A N 1
ATOM 2163 C CA . LEU A 1 261 ? -6.125 20.883 -18.974 1.00 34.34 261 LEU A CA 1
ATOM 2164 C C . LEU A 1 261 ? -7.168 19.801 -19.320 1.00 34.34 261 LEU A C 1
ATOM 2166 O O . LEU A 1 261 ? -7.325 19.493 -20.501 1.00 34.34 261 LEU A O 1
ATOM 2170 N N . LEU A 1 262 ? -7.848 19.242 -18.308 1.00 37.00 262 LEU A N 1
ATOM 2171 C CA . LEU A 1 262 ? -9.003 18.341 -18.410 1.00 37.00 262 LEU A CA 1
ATOM 2172 C C . LEU A 1 262 ? -10.315 19.124 -18.280 1.00 37.00 262 LEU A C 1
ATOM 2174 O O . LEU A 1 262 ? -11.324 18.615 -18.820 1.00 37.00 262 LEU A O 1
#

Organism: NCBI:txid2052148